Protein AF-A0A372Q3Q2-F1 (afdb_monomer)

Foldseek 3Di:
DDDDDDDDDDDDDDDDDDPDDDDDDPPPPPPPDPDDDDDDDDDDDDDDDDDDDDDDDDDDDDDDDDDDDDDDDDPPPPVVVVVVVVVVVVVVVVVVVVVVVVVVVVVVVVVVVVVVVVVVVVVVVVVVVVVVVVVVVVVVVVVVVVVVVVVVVVVVVVVVVVVVVVLVVLVVVLVVLVCVVVPDDDDPPDPPHPVVVNVVSVVVNVVVVVVVVVVCVVCVVVVVVVVVVVVVVVVVVVVVVVVVVVVVVVVVVVVVVVVVVVVVVVVVVVVD

Secondary structure (DSSP, 8-state):
-----------------------------------------------PPP------------------------TTSHHHHHHHHHHHHHHHHHHHHHHHHHHHHHHHHHHHHHHHHHHHHHHHHHHHHHHHHHHHHHHHHHHHHHHHHHHHHHHHHHHHHHHHHHHHHHHHHHHHHHHHHHHS---TT---S-HHHHHHHHHHHHHHHHHHHHHHHHHHHHHHHHHHHHHHHHHHHHHHHHHHHHHHHHHHHHHHHHHHHHHHHHHHHHT-

pLDDT: mean 73.64, std 25.92, range [29.3, 97.75]

Structure (mmCIF, N/CA/C/O backbone):
data_AF-A0A372Q3Q2-F1
#
_entry.id   AF-A0A372Q3Q2-F1
#
loop_
_atom_site.group_PDB
_atom_site.id
_atom_site.type_symbol
_atom_site.label_atom_id
_atom_site.label_alt_id
_atom_site.label_comp_id
_atom_site.label_asym_id
_atom_site.label_entity_id
_atom_site.label_seq_id
_atom_site.pdbx_PDB_ins_code
_atom_site.Cartn_x
_atom_site.Cartn_y
_atom_site.Cartn_z
_atom_site.occupancy
_atom_site.B_iso_or_equiv
_atom_site.auth_seq_id
_atom_site.auth_comp_id
_atom_site.auth_asym_id
_atom_site.auth_atom_id
_atom_site.pdbx_PDB_model_num
ATOM 1 N N . MET A 1 1 ? -50.392 -28.289 40.810 1.00 35.34 1 MET A N 1
ATOM 2 C CA . MET A 1 1 ? -50.297 -29.221 39.663 1.00 35.34 1 MET A CA 1
ATOM 3 C C . MET A 1 1 ? -50.276 -28.357 38.405 1.00 35.34 1 MET A C 1
ATOM 5 O O . MET A 1 1 ? -51.219 -27.605 38.231 1.00 35.34 1 MET A O 1
ATOM 9 N N . GLN A 1 2 ? -49.086 -28.097 37.840 1.00 35.22 2 GLN A N 1
ATOM 10 C CA . GLN A 1 2 ? -48.636 -28.573 36.507 1.00 35.22 2 GLN A CA 1
ATOM 11 C C . GLN A 1 2 ? -49.665 -28.260 35.396 1.00 35.22 2 GLN A C 1
ATOM 13 O O . GLN A 1 2 ? -50.796 -28.704 35.487 1.00 35.22 2 GLN A O 1
ATOM 18 N N . SER A 1 3 ? -49.365 -27.538 34.314 1.00 34.28 3 SER A N 1
ATOM 19 C CA . SER A 1 3 ? -48.159 -27.592 33.483 1.00 34.28 3 SER A CA 1
ATOM 20 C C . SER A 1 3 ? -48.106 -26.427 32.477 1.00 34.28 3 SER A C 1
ATOM 22 O O . SER A 1 3 ? -49.115 -25.817 32.136 1.00 34.28 3 SER A O 1
ATOM 24 N N . VAL A 1 4 ? -46.880 -26.151 32.042 1.00 39.06 4 VAL A N 1
ATOM 25 C CA . VAL A 1 4 ? -46.424 -25.209 31.012 1.00 39.06 4 VAL A CA 1
ATOM 26 C C . VAL A 1 4 ? -46.701 -25.759 29.606 1.00 39.06 4 VAL A C 1
ATOM 28 O O . VAL A 1 4 ? -46.514 -26.954 29.385 1.00 39.06 4 VAL A O 1
ATOM 31 N N . SER A 1 5 ? -47.000 -24.894 28.630 1.00 37.22 5 SER A N 1
ATOM 32 C CA . SER A 1 5 ? -46.483 -25.075 27.264 1.00 37.22 5 SER A CA 1
ATOM 33 C C . SER A 1 5 ? -46.479 -23.765 26.471 1.00 37.22 5 SER A C 1
ATOM 35 O O . SER A 1 5 ? -47.525 -23.179 26.200 1.00 37.22 5 SER A O 1
ATOM 37 N N . ASN A 1 6 ? -45.271 -23.325 26.120 1.00 34.12 6 ASN A N 1
ATOM 38 C CA . ASN A 1 6 ? -44.979 -22.310 25.113 1.00 34.12 6 ASN A CA 1
ATOM 39 C C . ASN A 1 6 ? -45.207 -22.895 23.714 1.00 34.12 6 ASN A C 1
ATOM 41 O O . ASN A 1 6 ? -44.843 -24.047 23.485 1.00 34.12 6 ASN A O 1
ATOM 45 N N . ASN A 1 7 ? -45.639 -22.079 22.747 1.00 31.45 7 ASN A N 1
ATOM 46 C CA . ASN A 1 7 ? -45.044 -22.184 21.416 1.00 31.45 7 ASN A CA 1
ATOM 47 C C . ASN A 1 7 ? -45.114 -20.876 20.619 1.00 31.45 7 ASN A C 1
ATOM 49 O O . ASN A 1 7 ? -46.176 -20.296 20.403 1.00 31.45 7 ASN A O 1
ATOM 53 N N . SER A 1 8 ? -43.930 -20.457 20.193 1.00 31.69 8 SER A N 1
ATOM 54 C CA . SER A 1 8 ? -43.598 -19.412 19.233 1.00 31.69 8 SER A CA 1
ATOM 55 C C . SER A 1 8 ? -44.051 -19.776 17.821 1.00 31.69 8 SER A C 1
ATOM 57 O O . SER A 1 8 ? -43.924 -20.934 17.431 1.00 31.69 8 SER A O 1
ATOM 59 N N . ASN A 1 9 ? -44.454 -18.788 17.017 1.00 32.25 9 ASN A N 1
ATOM 60 C CA . ASN A 1 9 ? -44.200 -18.842 15.579 1.00 32.25 9 ASN A CA 1
ATOM 61 C C . ASN A 1 9 ? -44.077 -17.444 14.960 1.00 32.25 9 ASN A C 1
ATOM 63 O O . ASN A 1 9 ? -45.035 -16.676 14.878 1.00 32.25 9 ASN A O 1
ATOM 67 N N . ASP A 1 10 ? -42.849 -17.199 14.517 1.00 30.98 10 ASP A N 1
ATOM 68 C CA . ASP A 1 10 ? -42.366 -16.201 13.574 1.00 30.98 10 ASP A CA 1
ATOM 69 C C . ASP A 1 10 ? -43.267 -16.006 12.349 1.00 30.98 10 ASP A C 1
ATOM 71 O O . ASP A 1 10 ? -43.619 -16.969 11.666 1.00 30.98 10 ASP A O 1
ATOM 75 N N . LYS A 1 11 ? -43.501 -14.739 11.985 1.00 34.19 11 LYS A N 1
ATOM 76 C CA . LYS A 1 11 ? -43.638 -14.303 10.586 1.00 34.19 11 LYS A CA 1
ATOM 77 C C . LYS A 1 11 ? -43.026 -12.914 10.420 1.00 34.19 11 LYS A C 1
ATOM 79 O O . LYS A 1 11 ? -43.691 -11.890 10.551 1.00 34.19 11 LYS A O 1
ATOM 84 N N . THR A 1 12 ? -41.741 -12.908 10.094 1.00 32.09 12 THR A N 1
ATOM 85 C CA . THR A 1 12 ? -41.002 -11.782 9.525 1.00 32.09 12 THR A CA 1
ATOM 86 C C . THR A 1 12 ? -41.530 -11.473 8.120 1.00 32.09 12 THR A C 1
ATOM 88 O O . THR A 1 12 ? -41.291 -12.201 7.159 1.00 32.09 12 THR A O 1
ATOM 91 N N . ALA A 1 13 ? -42.274 -10.374 7.992 1.00 31.70 13 ALA A N 1
ATOM 92 C CA . ALA A 1 13 ? -42.605 -9.773 6.706 1.00 31.70 13 ALA A CA 1
ATOM 93 C C . ALA A 1 13 ? -41.515 -8.753 6.337 1.00 31.70 13 ALA A C 1
ATOM 95 O O . ALA A 1 13 ? -41.430 -7.675 6.920 1.00 31.70 13 ALA A O 1
ATOM 96 N N . MET A 1 14 ? -40.673 -9.107 5.367 1.00 39.69 14 MET A N 1
ATOM 97 C CA . MET A 1 14 ? -39.769 -8.179 4.679 1.00 39.69 14 MET A CA 1
ATOM 98 C C . MET A 1 14 ? -40.568 -7.156 3.855 1.00 39.69 14 MET A C 1
ATOM 100 O O . MET A 1 14 ? -41.478 -7.562 3.127 1.00 39.69 14 MET A O 1
ATOM 104 N N . PRO A 1 15 ? -40.150 -5.878 3.801 1.00 36.16 15 PRO A N 1
ATOM 105 C CA . PRO A 1 15 ? -40.405 -5.042 2.645 1.00 36.16 15 PRO A CA 1
ATOM 106 C C . PRO A 1 15 ? -39.101 -4.715 1.908 1.00 36.16 15 PRO A C 1
ATOM 108 O O . PRO A 1 15 ? -38.253 -3.958 2.367 1.00 36.16 15 PRO A O 1
ATOM 111 N N . ASN A 1 16 ? -39.018 -5.289 0.710 1.00 32.00 16 ASN A N 1
ATOM 112 C CA . ASN A 1 16 ? -38.557 -4.680 -0.534 1.00 32.00 16 ASN A CA 1
ATOM 113 C C . ASN A 1 16 ? -37.266 -3.846 -0.542 1.00 32.00 16 ASN A C 1
ATOM 115 O O . ASN A 1 16 ? -37.220 -2.663 -0.206 1.00 32.00 16 ASN A O 1
ATOM 119 N N . GLY A 1 17 ? -36.264 -4.475 -1.161 1.00 39.69 17 GLY A N 1
ATOM 120 C CA . GLY A 1 17 ? -35.043 -3.881 -1.679 1.00 39.69 17 GLY A CA 1
ATOM 121 C C . GLY A 1 17 ? -35.253 -2.592 -2.473 1.00 39.69 17 GLY A C 1
ATOM 122 O O . GLY A 1 17 ? -35.847 -2.570 -3.552 1.00 39.69 17 GLY A O 1
ATOM 123 N N . LYS A 1 18 ? -34.615 -1.528 -1.989 1.00 35.84 18 LYS A N 1
ATOM 124 C CA . LYS A 1 18 ? -34.127 -0.448 -2.843 1.00 35.84 18 LYS A CA 1
ATOM 125 C C . LYS A 1 18 ? -32.784 -0.886 -3.418 1.00 35.84 18 LYS A C 1
ATOM 127 O O . LYS A 1 18 ? -31.772 -0.901 -2.725 1.00 35.84 18 LYS A O 1
ATOM 132 N N . ARG A 1 19 ? -32.791 -1.257 -4.701 1.00 37.62 19 ARG A N 1
ATOM 133 C CA . ARG A 1 19 ? -31.580 -1.418 -5.516 1.00 37.62 19 ARG A CA 1
ATOM 134 C C . ARG A 1 19 ? -30.826 -0.088 -5.522 1.00 37.62 19 ARG A C 1
ATOM 136 O O . ARG A 1 19 ? -31.246 0.851 -6.198 1.00 37.62 19 ARG A O 1
ATOM 143 N N . PHE A 1 20 ? -29.722 -0.006 -4.787 1.00 32.84 20 PHE A N 1
ATOM 144 C CA . PHE A 1 20 ? -28.766 1.071 -4.994 1.00 32.84 20 PHE A CA 1
ATOM 145 C C . PHE A 1 20 ? -28.060 0.832 -6.326 1.00 32.84 20 PHE A C 1
ATOM 147 O O . PHE A 1 20 ? -27.399 -0.177 -6.555 1.00 32.84 20 PHE A O 1
ATOM 154 N N . ASN A 1 21 ? -28.307 1.765 -7.234 1.00 34.78 21 ASN A N 1
ATOM 155 C CA . ASN A 1 21 ? -27.760 1.841 -8.573 1.00 34.78 21 ASN A CA 1
ATOM 156 C C . ASN A 1 21 ? -26.267 2.196 -8.460 1.00 34.78 21 ASN A C 1
ATOM 158 O O . ASN A 1 21 ? -25.910 3.370 -8.338 1.00 34.78 21 ASN A O 1
ATOM 162 N N . ILE A 1 22 ? -25.403 1.179 -8.414 1.00 38.12 22 ILE A N 1
ATOM 163 C CA . ILE A 1 22 ? -23.950 1.362 -8.388 1.00 38.12 22 ILE A CA 1
ATOM 164 C C . ILE A 1 22 ? -23.523 1.766 -9.799 1.00 38.12 22 ILE A C 1
ATOM 166 O O . ILE A 1 22 ? -23.451 0.946 -10.712 1.00 38.12 22 ILE A O 1
ATOM 170 N N . LYS A 1 23 ? -23.263 3.063 -9.986 1.00 43.00 23 LYS A N 1
ATOM 171 C CA . LYS A 1 23 ? -22.589 3.558 -11.188 1.00 43.00 23 LYS A CA 1
ATOM 172 C C . LYS A 1 23 ? -21.170 2.976 -11.218 1.00 43.00 23 LYS A C 1
ATOM 174 O O . LYS A 1 23 ? -20.477 3.076 -10.204 1.00 43.00 23 LYS A O 1
ATOM 179 N N . PRO A 1 24 ? -20.707 2.424 -12.350 1.00 35.31 24 PRO A N 1
ATOM 180 C CA . PRO A 1 24 ? -19.337 1.956 -12.464 1.00 35.31 24 PRO A CA 1
ATOM 181 C C . PRO A 1 24 ? -18.370 3.134 -12.321 1.00 35.31 24 PRO A C 1
ATOM 183 O O . PRO A 1 24 ? -18.583 4.223 -12.866 1.00 35.31 24 PRO A O 1
ATOM 186 N N . ILE A 1 25 ? -17.311 2.895 -11.553 1.00 36.22 25 ILE A N 1
ATOM 187 C CA . ILE A 1 25 ? -16.197 3.810 -11.330 1.00 36.22 25 ILE A CA 1
ATOM 188 C C . ILE A 1 25 ? -15.579 4.129 -12.696 1.00 36.22 25 ILE A C 1
ATOM 190 O O . ILE A 1 25 ? -15.023 3.259 -13.362 1.00 36.22 25 ILE A O 1
ATOM 194 N N . LYS A 1 26 ? -15.698 5.388 -13.135 1.00 36.19 26 LYS A N 1
ATOM 195 C CA . LYS A 1 26 ? -14.965 5.888 -14.301 1.00 36.19 26 LYS A CA 1
ATOM 196 C C . LYS A 1 26 ? -13.477 5.851 -13.969 1.00 36.19 26 LYS A C 1
ATOM 198 O O . LYS A 1 26 ? -12.997 6.672 -13.191 1.00 36.19 26 LYS A O 1
ATOM 203 N N . VAL A 1 27 ? -12.757 4.928 -14.598 1.00 37.97 27 VAL A N 1
ATOM 204 C CA . VAL A 1 27 ? -11.303 4.998 -14.736 1.00 37.97 27 VAL A CA 1
ATOM 205 C C . VAL A 1 27 ? -10.994 6.291 -15.488 1.00 37.97 27 VAL A C 1
ATOM 207 O O . VAL A 1 27 ? -11.230 6.408 -16.690 1.00 37.97 27 VAL A O 1
ATOM 210 N N . VAL A 1 28 ? -10.534 7.308 -14.761 1.00 33.72 28 VAL A N 1
ATOM 211 C CA . VAL A 1 28 ? -10.015 8.537 -15.359 1.00 33.72 28 VAL A CA 1
ATOM 212 C C . VAL A 1 28 ? -8.635 8.203 -15.904 1.00 33.72 28 VAL A C 1
ATOM 214 O O . VAL A 1 28 ? -7.632 8.250 -15.196 1.00 33.72 28 VAL A O 1
ATOM 217 N N . GLN A 1 29 ? -8.603 7.834 -17.181 1.00 37.34 29 GLN A N 1
ATOM 218 C CA . GLN A 1 29 ? -7.389 7.760 -17.975 1.00 37.34 29 GLN A CA 1
ATOM 219 C C . GLN A 1 29 ? -6.837 9.183 -18.098 1.00 37.34 29 GLN A C 1
ATOM 221 O O . GLN A 1 29 ? -7.297 9.993 -18.902 1.00 37.34 29 GLN A O 1
ATOM 226 N N . LYS A 1 30 ? -5.895 9.528 -17.219 1.00 35.56 30 LYS A N 1
ATOM 227 C CA . LYS A 1 30 ? -5.221 10.823 -17.237 1.00 35.56 30 LYS A CA 1
ATOM 228 C C . LYS A 1 30 ? -4.293 10.829 -18.454 1.00 35.56 30 LYS A C 1
ATOM 230 O O . LYS A 1 30 ? -3.219 10.237 -18.422 1.00 35.56 30 LYS A O 1
ATOM 235 N N . GLN A 1 31 ? -4.744 11.446 -19.547 1.00 34.53 31 GLN A N 1
ATOM 236 C CA . GLN A 1 31 ? -3.892 11.791 -20.682 1.00 34.53 31 GLN A CA 1
ATOM 237 C C . GLN A 1 31 ? -2.679 12.567 -20.159 1.00 34.53 31 GLN A C 1
ATOM 239 O O . GLN A 1 31 ? -2.820 13.650 -19.590 1.00 34.53 31 GLN A O 1
ATOM 244 N N . LEU A 1 32 ? -1.487 12.008 -20.365 1.00 33.41 32 LEU A N 1
ATOM 245 C CA . LEU A 1 32 ? -0.228 12.738 -20.305 1.00 33.41 32 LEU A CA 1
ATOM 246 C C . LEU A 1 32 ? -0.235 13.766 -21.442 1.00 33.41 32 LEU A C 1
ATOM 248 O O . LEU A 1 32 ? 0.147 13.486 -22.575 1.00 33.41 32 LEU A O 1
ATOM 252 N N . SER A 1 33 ? -0.729 14.966 -21.146 1.00 30.66 33 SER A N 1
ATOM 253 C CA . SER A 1 33 ? -0.522 16.137 -21.985 1.00 30.66 33 SER A CA 1
ATOM 254 C C . SER A 1 33 ? 0.957 16.515 -21.916 1.00 30.66 33 SER A C 1
ATOM 256 O O . SER A 1 33 ? 1.427 17.027 -20.899 1.00 30.66 33 SER A O 1
ATOM 258 N N . MET A 1 34 ? 1.685 16.257 -23.000 1.00 32.25 34 MET A N 1
ATOM 259 C CA . MET A 1 34 ? 3.010 16.821 -23.254 1.00 32.25 34 MET A CA 1
ATOM 260 C C . MET A 1 34 ? 2.882 18.343 -23.389 1.00 32.25 34 MET A C 1
ATOM 262 O O . MET A 1 34 ? 2.643 18.874 -24.475 1.00 32.25 34 MET A O 1
ATOM 266 N N . SER A 1 35 ? 3.008 19.057 -22.274 1.00 34.09 35 SER A N 1
ATOM 267 C CA . SER A 1 35 ? 3.137 20.510 -22.280 1.00 34.09 35 SER A CA 1
ATOM 268 C C . SER A 1 35 ? 4.495 20.881 -22.871 1.00 34.09 35 SER A C 1
ATOM 270 O O . SER A 1 35 ? 5.542 20.553 -22.317 1.00 34.09 35 SER A O 1
ATOM 272 N N . ARG A 1 36 ? 4.467 21.567 -24.020 1.00 35.03 36 ARG A N 1
ATOM 273 C CA . ARG A 1 36 ? 5.635 22.201 -24.641 1.00 35.03 36 ARG A CA 1
ATOM 274 C C . ARG A 1 36 ? 6.303 23.140 -23.636 1.00 35.03 36 ARG A C 1
ATOM 276 O O . ARG A 1 36 ? 5.720 24.154 -23.260 1.00 35.03 36 ARG A O 1
ATOM 283 N N . LEU A 1 37 ? 7.543 22.837 -23.264 1.00 29.91 37 LEU A N 1
ATOM 284 C CA . LEU A 1 37 ? 8.436 23.798 -22.628 1.00 29.91 37 LEU A CA 1
ATOM 285 C C . LEU A 1 37 ? 8.876 24.821 -23.679 1.00 29.91 37 LEU A C 1
ATOM 287 O O . LEU A 1 37 ? 9.684 24.545 -24.564 1.00 29.91 37 LEU A O 1
ATOM 291 N N . THR A 1 38 ? 8.303 26.016 -23.587 1.00 33.84 38 THR A N 1
ATOM 292 C CA . THR A 1 38 ? 8.835 27.231 -24.199 1.00 33.84 38 THR A CA 1
ATOM 293 C C . THR A 1 38 ? 10.183 27.551 -23.563 1.00 33.84 38 THR A C 1
ATOM 295 O O . THR A 1 38 ? 10.246 27.895 -22.383 1.00 33.84 38 THR A O 1
ATOM 298 N N . VAL A 1 39 ? 11.261 27.459 -24.342 1.00 30.73 39 VAL A N 1
ATOM 299 C CA . VAL A 1 39 ? 12.586 27.932 -23.931 1.00 30.73 39 VAL A CA 1
ATOM 300 C C . VAL A 1 39 ? 12.570 29.461 -23.940 1.00 30.73 39 VAL A C 1
ATOM 302 O O . VAL A 1 39 ? 12.603 30.096 -24.995 1.00 30.73 39 VAL A O 1
ATOM 305 N N . GLN A 1 40 ? 12.489 30.052 -22.747 1.00 32.56 40 GLN A N 1
ATOM 306 C CA . GLN A 1 40 ? 12.814 31.455 -22.526 1.00 32.56 40 GLN A CA 1
ATOM 307 C C . GLN A 1 40 ? 14.321 31.660 -22.690 1.00 32.56 40 GLN A C 1
ATOM 309 O O . GLN A 1 40 ? 15.155 30.963 -22.118 1.00 32.56 40 GLN A O 1
ATOM 314 N N . LYS A 1 41 ? 14.643 32.655 -23.509 1.00 42.44 41 LYS A N 1
ATOM 315 C CA . LYS A 1 41 ? 15.978 33.122 -23.849 1.00 42.44 41 LYS A CA 1
ATOM 316 C C . LYS A 1 41 ? 16.554 33.879 -22.648 1.00 42.44 41 LYS A C 1
ATOM 318 O O . LYS A 1 41 ? 16.192 35.032 -22.438 1.00 42.44 41 LYS A O 1
ATOM 323 N N . HIS A 1 42 ? 17.466 33.263 -21.900 1.00 29.86 42 HIS A N 1
ATOM 324 C CA . HIS A 1 42 ? 18.344 33.984 -20.980 1.00 29.86 42 HIS A CA 1
ATOM 325 C C . HIS A 1 42 ? 19.814 33.790 -21.354 1.00 29.86 42 HIS A C 1
ATOM 327 O O . HIS A 1 42 ? 20.277 32.716 -21.722 1.00 29.86 42 HIS A O 1
ATOM 333 N N . LYS A 1 43 ? 20.483 34.938 -21.349 1.00 36.94 43 LYS A N 1
ATOM 334 C CA . LYS A 1 43 ? 21.839 35.270 -21.768 1.00 36.94 43 LYS A CA 1
ATOM 335 C C . LYS A 1 43 ? 22.766 35.165 -20.554 1.00 36.94 43 LYS A C 1
ATOM 337 O O . LYS A 1 43 ? 22.388 35.703 -19.520 1.00 36.94 43 LYS A O 1
ATOM 342 N N . ALA A 1 44 ? 23.943 34.564 -20.762 1.00 30.39 44 ALA A N 1
ATOM 343 C CA . ALA A 1 44 ? 25.150 34.446 -19.913 1.00 30.39 44 ALA A CA 1
ATOM 344 C C . ALA A 1 44 ? 25.5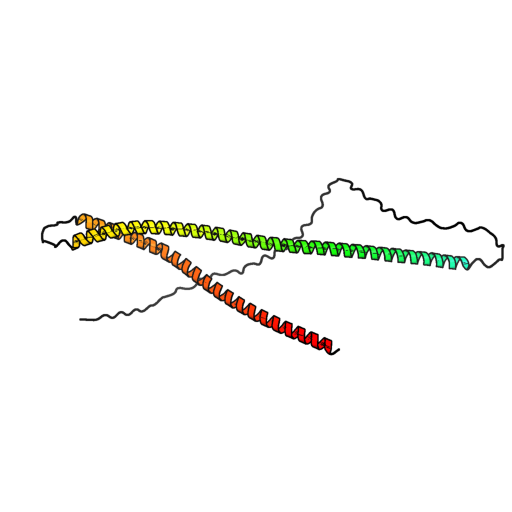37 32.956 -19.839 1.00 30.39 44 ALA A C 1
ATOM 346 O O . ALA A 1 44 ? 24.659 32.113 -19.756 1.00 30.39 44 ALA A O 1
ATOM 347 N N . GLU A 1 45 ? 26.781 32.503 -19.904 1.00 29.30 45 GLU A N 1
ATOM 348 C CA . GLU A 1 45 ? 28.100 33.128 -19.918 1.00 29.30 45 GLU A CA 1
ATOM 349 C C . GLU A 1 45 ? 29.084 32.059 -20.432 1.00 29.30 45 GLU A C 1
ATOM 351 O O . GLU A 1 45 ? 28.795 30.863 -20.421 1.00 29.30 45 GLU A O 1
ATOM 356 N N . SER A 1 46 ? 30.231 32.496 -20.947 1.00 42.00 46 SER A N 1
ATOM 357 C CA . SER A 1 46 ? 31.222 31.648 -21.606 1.00 42.00 46 SER A CA 1
ATOM 358 C C . SER A 1 46 ? 31.786 30.563 -20.689 1.00 42.00 46 SER A C 1
ATOM 360 O O . SER A 1 46 ? 32.341 30.875 -19.636 1.00 42.00 46 SER A O 1
ATOM 362 N N . LEU A 1 47 ? 31.796 29.318 -21.162 1.00 30.88 47 LEU A N 1
ATOM 363 C CA . LEU A 1 47 ? 32.647 28.264 -20.623 1.00 30.88 47 LEU A CA 1
ATOM 364 C C . LEU A 1 47 ? 33.532 27.713 -21.742 1.00 30.88 47 LEU A C 1
ATOM 366 O O . LEU A 1 47 ? 33.079 27.307 -22.810 1.00 30.88 47 LEU A O 1
ATOM 370 N N . LYS A 1 48 ? 34.831 27.859 -21.490 1.00 33.12 48 LYS A N 1
ATOM 371 C CA . LYS A 1 48 ? 35.959 27.694 -22.399 1.00 33.12 48 LYS A CA 1
ATOM 372 C C . LYS A 1 48 ? 36.063 26.245 -22.877 1.00 33.12 48 LYS A C 1
ATOM 374 O O . LYS A 1 48 ? 36.237 25.344 -22.063 1.00 33.12 48 LYS A O 1
ATOM 379 N N . PHE A 1 49 ? 36.049 26.041 -24.192 1.00 32.09 49 PHE A N 1
ATOM 380 C CA . PHE A 1 49 ? 36.542 24.807 -24.799 1.00 32.09 49 PHE A CA 1
ATOM 381 C C . PHE A 1 49 ? 38.075 24.831 -24.842 1.00 32.09 49 PHE A C 1
ATOM 383 O O . PHE A 1 49 ? 38.681 25.785 -25.332 1.00 32.09 49 PHE A O 1
ATOM 390 N N . ALA A 1 50 ? 38.690 23.772 -24.320 1.00 31.67 50 ALA A N 1
ATOM 391 C CA . ALA A 1 50 ? 40.104 23.469 -24.497 1.00 31.67 50 ALA A CA 1
ATOM 392 C C . ALA A 1 50 ? 40.358 22.949 -25.930 1.00 31.67 50 ALA A C 1
ATOM 394 O O . ALA A 1 50 ? 39.548 22.166 -26.432 1.00 31.67 50 ALA A O 1
ATOM 395 N N . PRO A 1 51 ? 41.461 23.331 -26.601 1.00 35.69 51 PRO A N 1
ATOM 396 C CA . PRO A 1 51 ? 41.797 22.798 -27.913 1.00 35.69 51 PRO A CA 1
ATOM 397 C C . PRO A 1 51 ? 42.638 21.525 -27.765 1.00 35.69 51 PRO A C 1
ATOM 399 O O . PRO A 1 51 ? 43.776 21.569 -27.297 1.00 35.69 51 PRO A O 1
ATOM 402 N N . THR A 1 52 ? 42.113 20.381 -28.203 1.00 31.52 52 THR A N 1
ATOM 403 C CA . THR A 1 52 ? 42.931 19.178 -28.400 1.00 31.52 52 THR A CA 1
ATOM 404 C C . THR A 1 52 ? 43.677 19.314 -29.725 1.00 31.52 52 THR A C 1
ATOM 406 O O . THR A 1 52 ? 43.120 19.116 -30.803 1.00 31.52 52 THR A O 1
ATOM 409 N N . GLN A 1 53 ? 44.951 19.692 -29.637 1.00 34.59 53 GLN A N 1
ATOM 410 C CA . GLN A 1 53 ? 45.893 19.650 -30.748 1.00 34.59 53 GLN A CA 1
ATOM 411 C C . GLN A 1 53 ? 46.059 18.199 -31.215 1.00 34.59 53 GLN A C 1
ATOM 413 O O . GLN A 1 53 ? 46.491 17.340 -30.450 1.00 34.59 53 GLN A O 1
ATOM 418 N N . THR A 1 54 ? 45.739 17.920 -32.476 1.00 30.80 54 THR A N 1
ATOM 419 C CA . THR A 1 54 ? 46.214 16.719 -33.171 1.00 30.80 54 THR A CA 1
ATOM 420 C C . THR A 1 54 ? 47.242 17.163 -34.200 1.00 30.80 54 THR A C 1
ATOM 422 O O . THR A 1 54 ? 46.919 17.775 -35.215 1.00 30.80 54 THR A O 1
ATOM 425 N N . ASN A 1 55 ? 48.504 16.898 -33.872 1.00 36.25 55 ASN A N 1
ATOM 426 C CA . ASN A 1 55 ? 49.657 17.091 -34.737 1.00 36.25 55 ASN A CA 1
ATOM 427 C C . ASN A 1 55 ? 49.508 16.234 -36.001 1.00 36.25 55 ASN A C 1
ATOM 429 O O . ASN A 1 55 ? 49.542 15.007 -35.925 1.00 36.25 55 ASN A O 1
ATOM 433 N N . LEU A 1 56 ? 49.385 16.878 -37.161 1.00 32.59 56 LEU A N 1
ATOM 434 C CA . LEU A 1 56 ? 49.637 16.259 -38.460 1.00 32.59 56 LEU A CA 1
ATOM 435 C C . LEU A 1 56 ? 51.020 16.712 -38.927 1.00 32.59 56 LEU A C 1
ATOM 437 O O . LEU A 1 56 ? 51.221 17.838 -39.379 1.00 32.59 56 LEU A O 1
ATOM 441 N N . SER A 1 57 ? 51.970 15.799 -38.730 1.00 30.33 57 SER A N 1
ATOM 442 C CA . SER A 1 57 ? 53.333 15.818 -39.250 1.00 30.33 57 SER A CA 1
ATOM 443 C C . SER A 1 57 ? 53.335 16.122 -40.751 1.00 30.33 57 SER A C 1
ATOM 445 O O . SER A 1 57 ? 52.804 15.350 -41.549 1.00 30.33 57 SER A O 1
ATOM 447 N N . LYS A 1 58 ? 53.937 17.252 -41.134 1.00 36.00 58 LYS A N 1
ATOM 448 C CA . LYS A 1 58 ? 54.349 17.533 -42.511 1.00 36.00 58 LYS A CA 1
ATOM 449 C C . LYS A 1 58 ? 55.720 16.903 -42.727 1.00 36.00 58 LYS A C 1
ATOM 451 O O . LYS A 1 58 ? 56.735 17.493 -42.373 1.00 36.00 58 LYS A O 1
ATOM 456 N N . SER A 1 59 ? 55.737 15.735 -43.348 1.00 35.97 59 SER A N 1
ATOM 457 C CA . SER A 1 59 ? 56.916 15.196 -44.016 1.00 35.97 59 SER A CA 1
ATOM 458 C C . SER A 1 59 ? 56.537 14.922 -45.464 1.00 35.97 59 SER A C 1
ATOM 460 O O . SER A 1 59 ? 55.837 13.954 -45.739 1.00 35.97 59 SER A O 1
ATOM 462 N N . HIS A 1 60 ? 56.977 15.777 -46.381 1.00 33.84 60 HIS A N 1
ATOM 463 C CA . HIS A 1 60 ? 57.325 15.308 -47.713 1.00 33.84 60 HIS A CA 1
ATOM 464 C C . HIS A 1 60 ? 58.548 16.068 -48.201 1.00 33.84 60 HIS A C 1
ATOM 466 O O . HIS A 1 60 ? 58.600 17.298 -48.215 1.00 33.84 60 HIS A O 1
ATOM 472 N N . GLU A 1 61 ? 59.549 15.251 -48.482 1.00 31.97 61 GLU A N 1
ATOM 473 C CA . GLU A 1 61 ? 60.906 15.569 -48.858 1.00 31.97 61 GLU A CA 1
ATOM 474 C C . GLU A 1 61 ? 60.974 16.284 -50.203 1.00 31.97 61 GLU A C 1
ATOM 476 O O . GLU A 1 61 ? 60.219 16.015 -51.138 1.00 31.97 61 GLU A O 1
ATOM 481 N N . ALA A 1 62 ? 61.956 17.175 -50.289 1.00 39.28 62 ALA A N 1
ATOM 482 C CA . ALA A 1 62 ? 62.488 17.675 -51.536 1.00 39.28 62 ALA A CA 1
ATOM 483 C C . ALA A 1 62 ? 63.102 16.512 -52.328 1.00 39.28 62 ALA A C 1
ATOM 485 O O . ALA A 1 62 ? 64.108 15.941 -51.910 1.00 39.28 62 ALA A O 1
ATOM 486 N N . VAL A 1 63 ? 62.537 16.195 -53.494 1.00 35.19 63 VAL A N 1
ATOM 487 C CA . VAL A 1 63 ? 63.174 15.308 -54.472 1.00 35.19 63 VAL A CA 1
ATOM 488 C C . VAL A 1 63 ? 63.379 16.061 -55.783 1.00 35.19 63 VAL A C 1
ATOM 490 O O . VAL A 1 63 ? 62.472 16.260 -56.580 1.00 35.19 63 VAL A O 1
ATOM 493 N N . SER A 1 64 ? 64.626 16.512 -55.920 1.00 33.25 64 SER A N 1
ATOM 494 C CA . SER A 1 64 ? 65.491 16.448 -57.100 1.00 33.25 64 SER A CA 1
ATOM 495 C C . SER A 1 64 ? 64.897 16.776 -58.477 1.00 33.25 64 SER A C 1
ATOM 497 O O . SER A 1 64 ? 64.343 15.932 -59.177 1.00 33.25 64 SER A O 1
ATOM 499 N N . GLN A 1 65 ? 65.184 17.998 -58.929 1.00 42.28 65 GLN A N 1
ATOM 500 C CA . GLN A 1 65 ? 65.290 18.335 -60.346 1.00 42.28 65 GLN A CA 1
ATOM 501 C C . GLN A 1 65 ? 66.507 17.623 -60.956 1.00 42.28 65 GLN A C 1
ATOM 503 O O . GLN A 1 65 ? 67.638 17.943 -60.586 1.00 42.28 65 GLN A O 1
ATOM 508 N N . LYS A 1 66 ? 66.300 16.731 -61.936 1.00 38.50 66 LYS A N 1
ATOM 509 C CA . LYS A 1 66 ? 67.221 16.565 -63.076 1.00 38.50 66 LYS A CA 1
ATOM 510 C C . LYS A 1 66 ? 66.640 15.699 -64.203 1.00 38.50 66 LYS A C 1
ATOM 512 O O . LYS A 1 66 ? 66.391 14.522 -64.006 1.00 38.50 66 LYS A O 1
ATOM 517 N N . ALA A 1 67 ? 66.558 16.350 -65.368 1.00 37.78 67 ALA A N 1
ATOM 518 C CA . ALA A 1 67 ? 66.807 15.879 -66.734 1.00 37.78 67 ALA A CA 1
ATOM 519 C C . ALA A 1 67 ? 66.054 14.653 -67.283 1.00 37.78 67 ALA A C 1
ATOM 521 O O . ALA A 1 67 ? 66.219 13.554 -66.779 1.00 37.78 67 ALA A O 1
ATOM 522 N N . LEU A 1 68 ? 65.357 14.874 -68.406 1.00 37.69 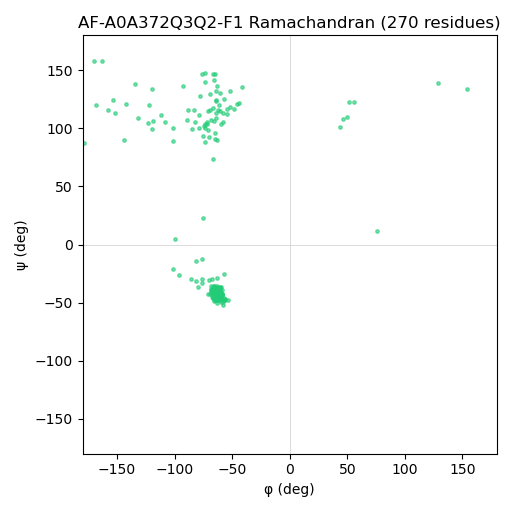68 LEU A N 1
ATOM 523 C CA . LEU A 1 68 ? 65.305 14.072 -69.647 1.00 37.69 68 LEU A CA 1
ATOM 524 C C . LEU A 1 68 ? 64.361 14.847 -70.592 1.00 37.69 68 LEU A C 1
ATOM 526 O O . LEU A 1 68 ? 63.160 14.889 -70.371 1.00 37.69 68 LEU A O 1
ATOM 530 N N . GLN A 1 69 ? 64.869 15.805 -71.368 1.00 37.59 69 GLN A N 1
ATOM 531 C CA . GLN A 1 69 ? 65.315 15.641 -72.757 1.00 37.59 69 GLN A CA 1
ATOM 532 C C . GLN A 1 69 ? 64.273 14.942 -73.641 1.00 37.59 69 GLN A C 1
ATOM 534 O O . GLN A 1 69 ? 63.996 13.755 -73.500 1.00 37.59 69 GLN A O 1
ATOM 539 N N . ASP A 1 70 ? 63.716 15.759 -74.532 1.00 40.12 70 ASP A N 1
ATOM 540 C CA . ASP A 1 70 ? 62.649 15.485 -75.479 1.00 40.12 70 ASP A CA 1
ATOM 541 C C . ASP A 1 70 ? 62.802 14.150 -76.212 1.00 40.12 70 ASP A C 1
ATOM 543 O O . ASP A 1 70 ? 63.747 13.915 -76.964 1.00 40.12 70 ASP A O 1
ATOM 547 N N . THR A 1 71 ? 61.796 13.296 -76.065 1.00 37.66 71 THR A N 1
ATOM 548 C CA . THR A 1 71 ? 61.390 12.369 -77.119 1.00 37.66 71 THR A CA 1
ATOM 549 C C . THR A 1 71 ? 59.881 12.495 -77.255 1.00 37.66 71 THR A C 1
ATOM 551 O O . THR A 1 71 ? 59.116 12.148 -76.362 1.00 37.66 71 THR A O 1
ATOM 554 N N . TYR A 1 72 ? 59.490 13.094 -78.372 1.00 50.53 72 TYR A N 1
ATOM 555 C CA . TYR A 1 72 ? 58.129 13.377 -78.800 1.00 50.53 72 TYR A CA 1
ATOM 556 C C . TYR A 1 72 ? 57.278 12.094 -78.814 1.00 50.53 72 TYR A C 1
ATOM 558 O O . TYR A 1 72 ? 57.513 11.204 -79.632 1.00 50.53 72 TYR A O 1
ATOM 566 N N . ILE A 1 73 ? 56.293 12.005 -77.914 1.00 52.72 73 ILE A N 1
ATOM 567 C CA . ILE A 1 73 ? 55.221 10.995 -77.907 1.00 52.72 73 ILE A CA 1
ATOM 568 C C . ILE A 1 73 ? 53.895 11.749 -77.653 1.00 52.72 73 ILE A C 1
ATOM 570 O O . ILE A 1 73 ? 53.898 12.694 -76.863 1.00 52.72 73 ILE A O 1
ATOM 574 N N . PRO A 1 74 ? 52.780 11.425 -78.342 1.00 44.91 74 PRO A N 1
ATOM 575 C CA . PRO A 1 74 ? 51.631 12.326 -78.478 1.00 44.91 74 PRO A CA 1
ATOM 576 C C . PRO A 1 74 ? 50.942 12.625 -77.139 1.00 44.91 74 PRO A C 1
ATOM 578 O O . PRO A 1 74 ? 50.494 11.721 -76.436 1.00 44.91 74 PRO A O 1
ATOM 581 N N . ALA A 1 75 ? 50.824 13.913 -76.819 1.00 51.91 75 ALA A N 1
ATOM 582 C CA . ALA A 1 75 ? 50.368 14.466 -75.542 1.00 51.91 75 ALA A CA 1
ATOM 583 C C . ALA A 1 75 ? 48.845 14.379 -75.283 1.00 51.91 75 ALA A C 1
ATOM 585 O O . ALA A 1 75 ? 48.313 15.152 -74.491 1.00 51.91 75 ALA A O 1
ATOM 586 N N . GLU A 1 76 ? 48.126 13.459 -75.929 1.00 56.19 76 GLU A N 1
ATOM 587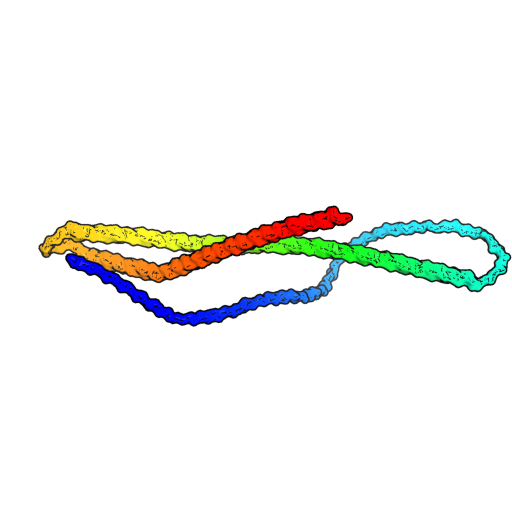 C CA . GLU A 1 76 ? 46.656 13.428 -75.865 1.00 56.19 76 GLU A CA 1
ATOM 588 C C . GLU A 1 76 ? 46.095 12.368 -74.898 1.00 56.19 76 GLU A C 1
ATOM 590 O O . GLU A 1 76 ? 44.992 12.549 -74.394 1.00 56.19 76 GLU A O 1
ATOM 595 N N . ASN A 1 77 ? 46.858 11.321 -74.544 1.00 55.66 77 ASN A N 1
ATOM 596 C CA . ASN A 1 77 ? 46.374 10.244 -73.656 1.00 55.66 77 ASN A CA 1
ATOM 597 C C . ASN A 1 77 ? 46.757 10.403 -72.168 1.00 55.66 77 ASN A C 1
ATOM 599 O O . ASN A 1 77 ? 46.028 9.929 -71.305 1.00 55.66 77 ASN A O 1
ATOM 603 N N . HIS A 1 78 ? 47.849 11.105 -71.838 1.00 59.41 78 HIS A N 1
ATOM 604 C CA . HIS A 1 78 ? 48.299 11.260 -70.440 1.00 59.41 78 HIS A CA 1
ATOM 605 C C . HIS A 1 78 ? 47.382 12.150 -69.586 1.00 59.41 78 HIS A C 1
ATOM 607 O O . HIS A 1 78 ? 47.228 11.915 -68.394 1.00 59.41 78 HIS A O 1
ATOM 613 N N . ASN A 1 79 ? 46.726 13.137 -70.200 1.00 72.88 79 ASN A N 1
ATOM 614 C CA . ASN A 1 79 ? 45.821 14.052 -69.499 1.00 72.88 79 ASN A CA 1
ATOM 615 C C . ASN A 1 79 ? 44.543 13.341 -69.008 1.00 72.88 79 ASN A C 1
ATOM 617 O O . ASN A 1 79 ? 44.043 13.627 -67.924 1.00 72.88 79 ASN A O 1
ATOM 621 N N . LEU A 1 80 ? 44.044 12.372 -69.785 1.00 79.62 80 LEU A N 1
ATOM 622 C CA . LEU A 1 80 ? 42.840 11.616 -69.441 1.00 79.62 80 LEU A CA 1
ATOM 623 C C . LEU A 1 80 ? 43.093 10.654 -68.269 1.00 79.62 80 LEU A C 1
ATOM 625 O O . LEU A 1 80 ? 42.277 10.569 -67.354 1.00 79.62 80 LEU A O 1
ATOM 629 N N . ASP A 1 81 ? 44.234 9.961 -68.273 1.00 85.56 81 ASP A N 1
ATOM 630 C CA . ASP A 1 81 ? 44.615 9.057 -67.182 1.00 85.56 81 ASP A CA 1
ATOM 631 C C . ASP A 1 81 ? 44.867 9.822 -65.872 1.00 85.56 81 ASP A C 1
ATOM 633 O O . ASP A 1 81 ? 44.401 9.397 -64.811 1.00 85.56 81 ASP A O 1
ATOM 637 N N . ASP A 1 82 ? 45.515 10.990 -65.933 1.00 85.44 82 ASP A N 1
ATOM 638 C CA . ASP A 1 82 ? 45.721 11.854 -64.763 1.00 85.44 82 ASP A CA 1
ATOM 639 C C . ASP A 1 82 ? 44.391 12.398 -64.204 1.00 85.44 82 ASP A C 1
ATOM 641 O O . ASP A 1 82 ? 44.191 12.442 -62.984 1.00 85.44 82 ASP A O 1
ATOM 645 N N . GLU A 1 83 ? 43.441 12.762 -65.074 1.00 89.56 83 GLU A N 1
ATOM 646 C CA . GLU A 1 83 ? 42.090 13.174 -64.675 1.00 89.56 83 GLU A CA 1
ATOM 647 C C . GLU A 1 83 ? 41.319 12.025 -64.004 1.00 89.56 83 GLU A C 1
ATOM 649 O O . GLU A 1 83 ? 40.705 12.222 -62.950 1.00 89.56 83 GLU A O 1
ATOM 654 N N . ILE A 1 84 ? 41.398 10.806 -64.547 1.00 89.50 84 ILE A N 1
ATOM 655 C CA . ILE A 1 84 ? 40.782 9.608 -63.958 1.00 89.50 84 ILE A CA 1
ATOM 656 C C . ILE A 1 84 ? 41.373 9.320 -62.574 1.00 89.50 84 ILE A C 1
ATOM 658 O O . ILE A 1 84 ? 40.626 9.056 -61.626 1.00 89.50 84 ILE A O 1
ATOM 662 N N . VAL A 1 85 ? 42.697 9.409 -62.418 1.00 92.44 85 VAL A N 1
ATOM 663 C CA . VAL A 1 85 ? 43.371 9.221 -61.123 1.00 92.44 85 VAL A CA 1
ATOM 664 C C . VAL A 1 85 ? 42.931 10.290 -60.121 1.00 92.44 85 VAL A C 1
ATOM 666 O O . VAL A 1 85 ? 42.624 9.961 -58.971 1.00 92.44 85 VAL A O 1
ATOM 669 N N . MET A 1 86 ? 42.827 11.552 -60.541 1.00 93.62 86 MET A N 1
ATOM 670 C CA . MET A 1 86 ? 42.355 12.647 -59.690 1.00 93.62 86 MET A CA 1
ATOM 671 C C . MET A 1 86 ? 40.899 12.444 -59.244 1.00 93.62 86 MET A C 1
ATOM 673 O O . MET A 1 86 ? 40.582 12.590 -58.058 1.00 93.62 86 MET A O 1
ATOM 677 N N . LEU A 1 87 ? 40.007 12.079 -60.169 1.00 93.81 87 LEU A N 1
ATOM 678 C CA . LEU A 1 87 ? 38.601 11.801 -59.873 1.00 93.81 87 LEU A CA 1
ATOM 679 C C . LEU A 1 87 ? 38.456 10.604 -58.932 1.00 93.81 87 LEU A C 1
ATOM 681 O O . LEU A 1 87 ? 37.689 10.670 -57.970 1.00 93.81 87 LEU A O 1
ATOM 685 N N . ASN A 1 88 ? 39.235 9.544 -59.146 1.00 93.88 88 ASN A N 1
ATOM 686 C CA . ASN A 1 88 ? 39.239 8.369 -58.281 1.00 93.88 88 ASN A CA 1
ATOM 687 C C . ASN A 1 88 ? 39.782 8.690 -56.875 1.00 93.88 88 ASN A C 1
ATOM 689 O O . ASN A 1 88 ? 39.216 8.265 -55.862 1.00 93.88 88 ASN A O 1
ATOM 693 N N . ALA A 1 89 ? 40.827 9.517 -56.780 1.00 93.94 89 ALA A N 1
ATOM 694 C CA . ALA A 1 89 ? 41.334 10.011 -55.503 1.00 93.94 89 ALA A CA 1
ATOM 695 C C . ALA A 1 89 ? 40.271 10.837 -54.760 1.00 93.94 89 ALA A C 1
ATOM 697 O O . ALA A 1 89 ? 40.066 10.646 -53.559 1.00 93.94 89 ALA A O 1
ATOM 698 N N . ARG A 1 90 ? 39.534 11.703 -55.466 1.00 95.44 90 ARG A N 1
ATOM 699 C CA . ARG A 1 90 ? 38.439 12.496 -54.887 1.00 95.44 90 ARG A CA 1
ATOM 700 C C . ARG A 1 90 ? 37.265 11.626 -54.437 1.00 95.44 90 ARG A C 1
ATOM 702 O O . ARG A 1 90 ? 36.724 11.862 -53.357 1.00 95.44 90 ARG A O 1
ATOM 709 N N . LEU A 1 91 ? 36.893 10.614 -55.219 1.00 96.25 91 LEU A N 1
ATOM 710 C CA . LEU A 1 91 ? 35.871 9.640 -54.835 1.00 96.25 91 LEU A CA 1
ATOM 711 C C . LEU A 1 91 ? 36.283 8.905 -53.556 1.00 96.25 91 LEU A C 1
ATOM 713 O O . LEU A 1 91 ? 35.509 8.844 -52.605 1.00 96.25 91 LEU A O 1
ATOM 717 N N . THR A 1 92 ? 37.529 8.434 -53.491 1.00 95.81 92 THR A N 1
ATOM 718 C CA . THR A 1 92 ? 38.072 7.744 -52.313 1.00 95.81 92 THR A CA 1
ATOM 719 C C . THR A 1 92 ? 38.074 8.649 -51.077 1.00 95.81 92 THR A C 1
ATOM 721 O O . THR A 1 92 ? 37.679 8.217 -49.993 1.00 95.81 92 THR A O 1
ATOM 724 N N . GLN A 1 93 ? 38.442 9.926 -51.228 1.00 96.50 93 GLN A N 1
ATOM 725 C CA . GLN A 1 93 ? 38.353 10.920 -50.152 1.00 96.50 93 GLN A CA 1
ATOM 726 C C . GLN A 1 93 ? 36.911 11.115 -49.675 1.00 96.50 93 GLN A C 1
ATOM 728 O O . GLN A 1 93 ? 36.664 11.167 -48.470 1.00 96.50 93 GLN A O 1
ATOM 733 N N . TRP A 1 94 ? 35.952 11.191 -50.600 1.00 96.88 94 TRP A N 1
ATOM 734 C CA . TRP A 1 94 ? 34.540 11.340 -50.259 1.00 96.88 94 TRP A CA 1
ATOM 735 C C . TRP A 1 94 ? 33.996 10.106 -49.530 1.00 96.88 94 TRP A C 1
ATOM 737 O O . TRP A 1 94 ? 33.367 10.240 -48.481 1.00 96.88 94 TRP A O 1
ATOM 747 N N . CYS A 1 95 ? 34.323 8.901 -50.005 1.00 96.81 95 CYS A N 1
ATOM 748 C CA . CYS A 1 95 ? 33.993 7.648 -49.327 1.00 96.81 95 CYS A CA 1
ATOM 749 C C . CYS A 1 95 ? 34.590 7.588 -47.914 1.00 96.81 95 CYS A C 1
ATOM 751 O O . CYS A 1 95 ? 33.898 7.204 -46.972 1.00 96.81 95 CYS A O 1
ATOM 753 N N . PHE A 1 96 ? 35.844 8.012 -47.741 1.00 97.25 96 PHE A N 1
ATOM 754 C CA . PHE A 1 96 ? 36.491 8.053 -46.431 1.00 97.25 96 PHE A CA 1
ATOM 755 C C . PHE A 1 96 ? 35.805 9.035 -45.472 1.00 97.25 96 PHE A C 1
ATOM 757 O O . PHE A 1 96 ? 35.552 8.696 -44.314 1.00 97.25 96 PHE A O 1
ATOM 764 N N . ILE A 1 97 ? 35.472 10.240 -45.945 1.00 96.81 97 ILE A N 1
ATOM 765 C CA . ILE A 1 97 ? 34.762 11.244 -45.141 1.00 96.81 97 ILE A CA 1
ATOM 766 C C . ILE A 1 97 ? 33.379 10.726 -44.741 1.00 96.81 97 ILE A C 1
ATOM 768 O O . ILE A 1 97 ? 33.023 10.830 -43.568 1.00 96.81 97 ILE A O 1
ATOM 772 N N . ASN A 1 98 ? 32.639 10.110 -45.666 1.00 96.94 98 ASN A N 1
ATOM 773 C CA . ASN A 1 98 ? 31.333 9.523 -45.372 1.00 96.94 98 ASN A CA 1
ATOM 774 C C . ASN A 1 98 ? 31.435 8.385 -44.352 1.00 96.94 98 ASN A C 1
ATOM 776 O O . ASN A 1 98 ? 30.692 8.382 -43.377 1.00 96.94 98 ASN A O 1
ATOM 780 N N . ALA A 1 99 ? 32.394 7.469 -44.505 1.00 96.69 99 ALA A N 1
ATOM 781 C CA . ALA A 1 99 ? 32.609 6.394 -43.536 1.00 96.69 99 ALA A CA 1
ATOM 782 C C . ALA A 1 99 ? 32.985 6.934 -42.143 1.00 96.69 99 ALA A C 1
ATOM 784 O O . ALA A 1 99 ? 32.547 6.408 -41.118 1.00 96.69 99 ALA A O 1
ATOM 785 N N . LYS A 1 100 ? 33.777 8.013 -42.083 1.00 96.94 100 LYS A N 1
ATOM 786 C CA . LYS A 1 100 ? 34.125 8.683 -40.824 1.00 96.94 100 LYS A CA 1
ATOM 787 C C . LYS A 1 100 ? 32.917 9.383 -40.196 1.00 96.94 100 LYS A C 1
ATOM 789 O O . LYS A 1 100 ? 32.763 9.313 -38.978 1.00 96.94 100 LYS A O 1
ATOM 794 N N . ALA A 1 101 ? 32.083 10.040 -41.001 1.00 96.81 101 ALA A N 1
ATOM 795 C CA . ALA A 1 101 ? 30.854 10.679 -40.545 1.00 96.81 101 ALA A CA 1
ATOM 796 C C . ALA A 1 101 ? 29.871 9.640 -39.992 1.00 96.81 101 ALA A C 1
ATOM 798 O O . ALA A 1 101 ? 29.414 9.790 -38.864 1.00 96.81 101 ALA A O 1
ATOM 799 N N . GLU A 1 102 ? 29.646 8.546 -40.722 1.00 97.06 102 GLU A N 1
ATOM 800 C CA . GLU A 1 102 ? 28.793 7.433 -40.294 1.00 97.06 102 GLU A CA 1
ATOM 801 C C . GLU A 1 102 ? 29.255 6.867 -38.947 1.00 97.06 102 GLU A C 1
ATOM 803 O O . GLU A 1 102 ? 28.486 6.754 -37.996 1.00 97.06 102 GLU A O 1
ATOM 808 N N . ARG A 1 103 ? 30.562 6.614 -38.808 1.00 96.81 103 ARG A N 1
ATOM 809 C CA . ARG A 1 103 ? 31.138 6.136 -37.547 1.00 96.81 103 ARG A CA 1
ATOM 810 C C . ARG A 1 103 ? 30.950 7.128 -36.399 1.00 96.81 103 ARG A C 1
ATOM 812 O O . ARG A 1 103 ? 30.743 6.705 -35.262 1.00 96.81 103 ARG A O 1
ATOM 819 N N . ALA A 1 104 ? 31.065 8.427 -36.670 1.00 96.56 104 ALA A N 1
ATOM 820 C CA . ALA A 1 104 ? 30.859 9.465 -35.668 1.00 96.56 104 ALA A CA 1
ATOM 821 C C . ALA A 1 104 ? 29.390 9.531 -35.222 1.00 96.56 104 ALA A C 1
ATOM 823 O O . ALA A 1 104 ? 29.140 9.595 -34.018 1.00 96.56 104 ALA A O 1
ATOM 824 N N . PHE A 1 105 ? 28.440 9.445 -36.159 1.00 97.06 105 PHE A N 1
ATOM 825 C CA . PHE A 1 105 ? 27.010 9.383 -35.849 1.00 97.06 105 PHE A CA 1
ATOM 826 C C . PHE A 1 105 ? 26.663 8.145 -35.032 1.00 97.06 105 PHE A C 1
ATOM 828 O O . PHE A 1 105 ? 26.032 8.265 -33.987 1.00 97.06 105 PHE A O 1
ATOM 835 N N . GLU A 1 106 ? 27.149 6.976 -35.435 1.00 97.19 106 GLU A N 1
ATOM 836 C CA . GLU A 1 106 ? 26.925 5.731 -34.703 1.00 97.19 106 GLU A CA 1
ATOM 837 C C . GLU A 1 106 ? 27.536 5.752 -33.294 1.00 97.19 106 GLU A C 1
ATOM 839 O O . GLU A 1 106 ? 26.942 5.250 -32.341 1.00 97.19 106 GLU A O 1
ATOM 844 N N . CYS A 1 107 ? 28.702 6.379 -33.118 1.00 96.56 107 CYS A N 1
ATOM 845 C CA . CYS A 1 107 ? 29.291 6.566 -31.792 1.00 96.56 107 CYS A CA 1
ATOM 846 C C . CYS A 1 107 ? 28.431 7.491 -30.908 1.00 96.56 107 CYS A C 1
ATOM 848 O O . CYS A 1 107 ? 28.163 7.173 -29.747 1.00 96.56 107 CYS A O 1
ATOM 850 N N . GLN A 1 108 ? 27.958 8.614 -31.460 1.00 96.62 108 GLN A N 1
ATOM 851 C CA . GLN A 1 108 ? 27.077 9.541 -30.742 1.00 96.62 108 GLN A CA 1
ATOM 852 C C . GLN A 1 108 ? 25.741 8.896 -30.388 1.00 96.62 108 GLN A C 1
ATOM 854 O O . GLN A 1 108 ? 25.276 9.044 -29.262 1.00 96.62 108 GLN A O 1
ATOM 859 N N . LYS A 1 109 ? 25.158 8.141 -31.320 1.00 97.50 109 LYS A N 1
ATOM 860 C CA . LYS A 1 109 ? 23.916 7.403 -31.119 1.00 97.50 109 LYS A CA 1
ATOM 861 C C . LYS A 1 109 ? 24.041 6.422 -29.958 1.00 97.50 109 LYS A C 1
ATOM 863 O O . LYS A 1 109 ? 23.256 6.517 -29.025 1.00 97.50 109 LYS A O 1
ATOM 868 N N . ARG A 1 110 ? 25.073 5.569 -29.948 1.00 96.62 110 ARG A N 1
ATOM 869 C CA . ARG A 1 110 ? 25.303 4.637 -28.828 1.00 96.62 110 ARG A CA 1
ATOM 870 C C . ARG A 1 110 ? 25.519 5.356 -27.503 1.00 96.62 110 ARG A C 1
ATOM 872 O O . ARG A 1 110 ? 25.047 4.894 -26.474 1.00 96.62 110 ARG A O 1
ATOM 879 N N . THR A 1 111 ? 26.215 6.492 -27.523 1.00 96.88 111 THR A N 1
ATOM 880 C CA . THR A 1 111 ? 26.427 7.295 -26.309 1.00 96.88 111 THR A CA 1
ATOM 881 C C . THR A 1 111 ? 25.108 7.867 -25.787 1.00 96.88 111 THR A C 1
ATOM 883 O O . THR A 1 111 ? 24.854 7.816 -24.588 1.00 96.88 111 THR A O 1
ATOM 886 N N . ALA A 1 112 ? 24.249 8.375 -26.674 1.00 97.06 112 ALA A N 1
ATOM 887 C CA . ALA A 1 112 ? 22.930 8.878 -26.308 1.00 97.06 112 ALA A CA 1
ATOM 888 C C . ALA A 1 112 ? 22.006 7.755 -25.809 1.00 97.06 112 ALA A C 1
ATOM 890 O O . ALA A 1 112 ? 21.304 7.940 -24.820 1.00 97.06 112 ALA A O 1
ATOM 891 N N . GLU A 1 113 ? 22.034 6.586 -26.453 1.00 97.12 113 GLU A N 1
ATOM 892 C CA . GLU A 1 113 ? 21.296 5.396 -26.017 1.00 97.12 113 GLU A CA 1
ATOM 893 C C . GLU A 1 113 ? 21.740 4.947 -24.619 1.00 97.12 113 GLU A C 1
ATOM 895 O O . GLU A 1 113 ? 20.889 4.726 -23.763 1.00 97.12 113 GLU A O 1
ATOM 900 N N . ALA A 1 114 ? 23.049 4.899 -24.350 1.00 96.75 114 ALA A N 1
ATOM 901 C CA . ALA A 1 114 ? 23.578 4.578 -23.025 1.00 96.75 114 ALA A CA 1
ATOM 902 C C . ALA A 1 114 ? 23.115 5.589 -21.962 1.00 96.75 114 ALA A C 1
ATOM 904 O O . ALA A 1 114 ? 22.587 5.196 -20.930 1.00 96.75 114 ALA A O 1
ATOM 905 N N . GLN A 1 115 ? 23.207 6.892 -22.248 1.00 97.12 115 GLN A N 1
ATOM 906 C CA . GLN A 1 115 ? 22.740 7.934 -21.325 1.00 97.12 115 GLN A CA 1
ATOM 907 C C . GLN A 1 115 ? 21.235 7.852 -21.046 1.00 97.12 115 GLN A C 1
ATOM 909 O O . GLN A 1 115 ? 20.798 8.123 -19.928 1.00 97.12 115 GLN A O 1
ATOM 914 N N . LEU A 1 116 ? 20.430 7.502 -22.053 1.00 97.12 116 LEU A N 1
ATOM 915 C CA . LEU A 1 116 ? 18.991 7.311 -21.884 1.00 97.12 116 LEU A CA 1
ATOM 916 C C . LEU A 1 116 ? 18.678 6.076 -21.038 1.00 97.12 116 LEU A C 1
ATOM 918 O O . LEU A 1 116 ? 17.759 6.136 -20.225 1.00 97.12 116 LEU A O 1
ATOM 922 N N . LEU A 1 117 ? 19.433 4.988 -21.208 1.00 97.44 117 LEU A N 1
ATOM 923 C CA . LEU A 1 117 ? 19.297 3.787 -20.385 1.00 97.44 117 LEU A CA 1
ATOM 924 C C . LEU A 1 117 ? 19.674 4.066 -18.927 1.00 97.44 117 LEU A C 1
ATOM 926 O O . LEU A 1 117 ? 18.877 3.761 -18.044 1.00 97.44 117 LEU A O 1
ATOM 930 N N . ASP A 1 118 ? 20.802 4.734 -18.682 1.00 97.38 118 ASP A N 1
ATOM 931 C CA . ASP A 1 118 ? 21.237 5.111 -17.331 1.00 97.38 118 ASP A CA 1
ATOM 932 C C . ASP A 1 118 ? 20.202 6.024 -16.646 1.00 97.38 118 ASP A C 1
ATOM 934 O O . ASP A 1 118 ? 19.836 5.837 -15.484 1.00 97.38 118 ASP A O 1
ATOM 938 N N . ALA A 1 119 ? 19.678 7.015 -17.379 1.00 97.19 119 ALA A N 1
ATOM 939 C CA . ALA A 1 119 ? 18.644 7.912 -16.867 1.00 97.19 119 ALA A CA 1
ATOM 940 C C . ALA A 1 119 ? 17.324 7.178 -16.581 1.00 97.19 119 ALA A C 1
ATOM 942 O O . ALA A 1 119 ? 16.628 7.511 -15.619 1.00 97.19 119 ALA A O 1
ATOM 943 N N . TRP A 1 120 ? 16.970 6.194 -17.410 1.00 97.25 120 TRP A N 1
ATOM 944 C CA . TRP A 1 120 ? 15.794 5.355 -17.209 1.00 97.25 120 TRP A CA 1
ATOM 945 C C . TRP A 1 120 ? 15.937 4.463 -15.974 1.00 97.25 120 TRP A C 1
ATOM 947 O O . TRP A 1 120 ? 15.015 4.409 -15.164 1.00 97.25 120 TRP A O 1
ATOM 957 N N . GLU A 1 121 ? 17.084 3.810 -15.794 1.00 97.62 121 GLU A N 1
ATOM 958 C CA . GLU A 1 121 ? 17.353 2.964 -14.628 1.00 97.62 121 GLU A CA 1
ATOM 959 C C . GLU A 1 121 ? 17.257 3.769 -13.327 1.00 97.62 121 GLU A C 1
ATOM 961 O O . GLU A 1 121 ? 16.518 3.389 -12.415 1.00 97.62 121 GLU A O 1
ATOM 966 N N . LEU A 1 122 ? 17.882 4.950 -13.288 1.00 97.56 122 LEU A N 1
ATOM 967 C CA . LEU A 1 122 ? 17.783 5.861 -12.148 1.00 97.56 122 LEU A CA 1
ATOM 968 C C . LEU A 1 122 ? 16.335 6.303 -11.886 1.00 97.56 122 LEU A C 1
ATOM 970 O O . LEU A 1 122 ? 15.901 6.396 -10.736 1.00 97.56 122 LEU A O 1
ATOM 974 N N . LEU A 1 123 ? 15.565 6.590 -12.940 1.00 97.44 123 LEU A N 1
ATOM 975 C CA . LEU A 1 123 ? 14.161 6.975 -12.803 1.00 97.44 123 LEU A CA 1
ATOM 976 C C . LEU A 1 123 ? 13.327 5.846 -12.186 1.00 97.44 123 LEU A C 1
ATOM 978 O O . LEU A 1 123 ? 12.508 6.112 -11.304 1.00 97.44 123 LEU A O 1
ATOM 982 N N . VAL A 1 124 ? 13.539 4.606 -12.628 1.00 97.50 124 VAL A N 1
ATOM 983 C CA . VAL A 1 124 ? 12.846 3.424 -12.101 1.00 97.50 124 VAL A CA 1
ATOM 984 C C . VAL A 1 124 ? 13.203 3.201 -10.633 1.00 97.50 124 VAL A C 1
ATOM 986 O O . VAL A 1 124 ? 12.298 3.027 -9.815 1.00 97.50 124 VAL A O 1
ATOM 989 N N . GLU A 1 125 ? 14.484 3.298 -10.269 1.00 97.75 125 GLU A N 1
ATOM 990 C CA . GLU A 1 125 ? 14.931 3.199 -8.875 1.00 97.75 125 GLU A CA 1
ATOM 991 C C . GLU A 1 125 ? 14.242 4.256 -7.996 1.00 97.75 125 GLU A C 1
ATOM 993 O O . GLU A 1 125 ? 13.656 3.940 -6.956 1.00 97.75 125 GLU A O 1
ATOM 998 N N . LYS A 1 126 ? 14.215 5.520 -8.443 1.00 96.81 126 LYS A N 1
ATOM 999 C CA . LYS A 1 126 ? 13.537 6.602 -7.711 1.00 96.81 126 LYS A CA 1
ATOM 1000 C C . LYS A 1 126 ? 12.030 6.419 -7.631 1.00 96.81 126 LYS A C 1
ATOM 1002 O O . LYS A 1 126 ? 11.429 6.740 -6.603 1.00 96.81 126 LYS A O 1
ATOM 1007 N N . GLN A 1 127 ? 11.404 5.879 -8.669 1.00 97.00 127 GLN A N 1
ATOM 1008 C CA . GLN A 1 127 ? 9.987 5.540 -8.640 1.00 97.00 127 GLN A CA 1
ATOM 1009 C C . GLN A 1 127 ? 9.695 4.425 -7.626 1.00 97.00 127 GLN A C 1
ATOM 1011 O O . GLN A 1 127 ? 8.687 4.491 -6.913 1.00 97.00 127 GLN A O 1
ATOM 1016 N N . GLU A 1 128 ? 10.564 3.423 -7.519 1.00 97.19 128 GLU A N 1
ATOM 1017 C CA . GLU A 1 128 ? 10.426 2.351 -6.538 1.00 97.19 128 GLU A CA 1
ATOM 1018 C C . GLU A 1 128 ? 10.624 2.868 -5.104 1.00 97.19 128 GLU A C 1
ATOM 1020 O O . GLU A 1 128 ? 9.808 2.574 -4.224 1.00 97.19 128 GLU A O 1
ATOM 1025 N N . GLU A 1 129 ? 11.648 3.693 -4.864 1.00 97.25 129 GLU A N 1
ATOM 1026 C CA . GLU A 1 129 ? 11.869 4.366 -3.577 1.00 97.25 129 GLU A CA 1
ATOM 1027 C C . GLU A 1 129 ? 10.646 5.191 -3.157 1.00 97.25 129 GLU A C 1
ATOM 1029 O O . GLU A 1 129 ? 10.166 5.069 -2.026 1.00 97.25 129 GLU A O 1
ATOM 1034 N N . LEU A 1 130 ? 10.097 5.987 -4.079 1.00 97.31 130 LEU A N 1
ATOM 1035 C CA . LEU A 1 130 ? 8.907 6.798 -3.833 1.00 97.31 130 LEU A CA 1
ATOM 1036 C C . LEU A 1 130 ? 7.696 5.919 -3.514 1.00 97.31 130 LEU A C 1
ATOM 1038 O O . LEU A 1 130 ? 6.960 6.207 -2.571 1.00 97.31 130 LEU A O 1
ATOM 1042 N N . SER A 1 131 ? 7.513 4.817 -4.242 1.00 95.19 131 SER A N 1
ATOM 1043 C CA . SER A 1 131 ? 6.418 3.868 -4.004 1.00 95.19 131 SER A CA 1
ATOM 1044 C C . SER A 1 131 ? 6.540 3.205 -2.626 1.00 95.19 131 SER A C 1
ATOM 1046 O O . SER A 1 131 ? 5.562 3.127 -1.875 1.00 95.19 131 SER A O 1
ATOM 1048 N N . LYS A 1 132 ? 7.755 2.799 -2.232 1.00 96.88 132 LYS A N 1
ATOM 1049 C CA . LYS A 1 132 ? 8.049 2.261 -0.893 1.00 96.88 132 LYS A CA 1
ATOM 1050 C C . LYS A 1 132 ? 7.771 3.297 0.198 1.00 96.88 132 LYS A C 1
ATOM 1052 O O . LYS A 1 132 ? 7.153 2.958 1.207 1.00 96.88 132 LYS A O 1
ATOM 1057 N N . MET A 1 133 ? 8.204 4.541 0.002 1.00 96.31 133 MET A N 1
ATOM 1058 C CA . MET A 1 133 ? 8.001 5.637 0.951 1.00 96.31 133 MET A CA 1
ATOM 1059 C C . MET A 1 133 ? 6.520 6.006 1.086 1.00 96.31 133 MET A C 1
ATOM 1061 O O . MET A 1 133 ? 6.015 6.141 2.197 1.00 96.31 133 MET A O 1
ATOM 1065 N N . SER A 1 134 ? 5.798 6.090 -0.032 1.00 96.00 134 SER A N 1
ATOM 1066 C CA . SER A 1 134 ? 4.357 6.347 -0.055 1.00 96.00 134 SER A CA 1
ATOM 1067 C C . SER A 1 134 ? 3.584 5.261 0.690 1.00 96.00 134 SER A C 1
ATOM 1069 O O . SER A 1 134 ? 2.724 5.580 1.508 1.00 96.00 134 SER A O 1
ATOM 1071 N N . ARG A 1 135 ? 3.943 3.985 0.499 1.00 96.50 135 ARG A N 1
ATOM 1072 C CA . ARG A 1 135 ? 3.351 2.875 1.256 1.00 96.50 135 ARG A CA 1
ATOM 1073 C C . ARG A 1 135 ? 3.594 3.010 2.761 1.00 96.50 135 ARG A C 1
ATOM 1075 O O . ARG A 1 135 ? 2.655 2.844 3.534 1.00 96.50 135 ARG A O 1
ATOM 1082 N N . LYS A 1 136 ? 4.825 3.327 3.181 1.00 96.94 136 LYS A N 1
ATOM 1083 C CA . LYS A 1 136 ? 5.153 3.557 4.602 1.00 96.94 136 LYS A CA 1
ATOM 1084 C C . LYS A 1 136 ? 4.332 4.702 5.192 1.00 96.94 136 LYS A C 1
ATOM 1086 O O . LYS A 1 136 ? 3.775 4.549 6.271 1.00 96.94 136 LYS A O 1
ATOM 1091 N N . PHE A 1 137 ? 4.208 5.805 4.460 1.00 97.00 137 PHE A N 1
ATOM 1092 C CA . PHE A 1 137 ? 3.414 6.954 4.884 1.00 97.00 137 PHE A CA 1
ATOM 1093 C C . PHE A 1 137 ? 1.928 6.607 5.065 1.00 97.00 137 PHE A C 1
ATOM 1095 O O . PHE A 1 137 ? 1.322 6.994 6.063 1.00 97.00 137 PHE A O 1
ATOM 1102 N N . THR A 1 138 ? 1.338 5.849 4.135 1.00 95.69 138 THR A N 1
ATOM 1103 C CA . THR A 1 138 ? -0.054 5.387 4.261 1.00 95.69 138 THR A CA 1
ATOM 1104 C C . THR A 1 138 ? -0.242 4.508 5.496 1.00 95.69 138 THR A C 1
ATOM 1106 O O . THR A 1 138 ? -1.173 4.744 6.262 1.00 95.69 138 THR A O 1
ATOM 1109 N N . LEU A 1 139 ? 0.675 3.566 5.744 1.00 97.62 139 LEU A N 1
ATOM 1110 C CA . LEU A 1 139 ? 0.639 2.720 6.942 1.00 97.62 139 LEU A CA 1
ATOM 1111 C C . LEU A 1 139 ? 0.741 3.545 8.229 1.00 97.62 139 LEU A C 1
ATOM 1113 O O . LEU A 1 139 ? -0.003 3.314 9.174 1.00 97.62 139 LEU A O 1
ATOM 1117 N N . GLU A 1 140 ? 1.633 4.532 8.275 1.00 96.88 140 GLU A N 1
ATOM 1118 C CA . GLU A 1 140 ? 1.791 5.387 9.452 1.00 96.88 140 GLU A CA 1
ATOM 1119 C C . GLU A 1 140 ? 0.539 6.232 9.716 1.00 96.88 140 GLU A C 1
ATOM 1121 O O . GLU A 1 140 ? 0.093 6.357 10.857 1.00 96.88 140 GLU A O 1
ATOM 1126 N N . LYS A 1 141 ? -0.106 6.730 8.656 1.00 96.69 141 LYS A N 1
ATOM 1127 C CA . LYS A 1 141 ? -1.398 7.414 8.755 1.00 96.69 141 LYS A CA 1
ATOM 1128 C C . LYS A 1 141 ? -2.488 6.501 9.326 1.00 96.69 141 LYS A C 1
ATOM 1130 O O . LYS A 1 141 ? -3.256 6.941 10.183 1.00 96.69 141 LYS A O 1
ATOM 1135 N N . GLU A 1 142 ? -2.559 5.254 8.868 1.00 96.94 142 GLU A N 1
ATOM 1136 C CA . GLU A 1 142 ? -3.506 4.256 9.377 1.00 96.94 142 GLU A CA 1
ATOM 1137 C C . GLU A 1 142 ? -3.234 3.910 10.845 1.00 96.94 142 GLU A C 1
ATOM 1139 O O . GLU A 1 142 ? -4.170 3.861 11.640 1.00 96.94 142 GLU A O 1
ATOM 1144 N N . ILE A 1 143 ? -1.964 3.765 11.240 1.00 97.00 143 ILE A N 1
ATOM 1145 C CA . ILE A 1 143 ? -1.565 3.535 12.637 1.00 97.00 143 ILE A CA 1
ATOM 1146 C C . ILE A 1 143 ? -2.003 4.701 13.524 1.00 97.00 143 ILE A C 1
ATOM 1148 O O . ILE A 1 143 ? -2.571 4.479 14.594 1.00 97.00 143 ILE A O 1
ATOM 1152 N N . ILE A 1 144 ? -1.769 5.943 13.092 1.00 96.31 144 ILE A N 1
ATOM 1153 C CA . ILE A 1 144 ? -2.188 7.130 13.846 1.00 96.31 144 ILE A CA 1
ATOM 1154 C C . ILE A 1 144 ? -3.711 7.140 14.005 1.00 96.31 144 ILE A C 1
ATOM 1156 O O . ILE A 1 144 ? -4.200 7.349 15.113 1.00 96.31 144 ILE A O 1
ATOM 1160 N N . PHE A 1 145 ? -4.456 6.868 12.932 1.00 97.31 145 PHE A N 1
ATOM 1161 C CA . PHE A 1 145 ? -5.918 6.799 12.966 1.00 97.31 145 PHE A CA 1
ATOM 1162 C C . PHE A 1 145 ? -6.442 5.683 13.884 1.00 97.31 145 PHE A C 1
ATOM 1164 O O . PHE A 1 145 ? -7.404 5.870 14.635 1.00 97.31 145 PHE A O 1
ATOM 1171 N N . LEU A 1 146 ? -5.801 4.516 13.862 1.00 97.25 146 LEU A N 1
ATOM 1172 C CA . LEU A 1 146 ? -6.160 3.415 14.744 1.00 97.25 146 LEU A CA 1
ATOM 1173 C C . LEU A 1 146 ? -5.878 3.773 16.206 1.00 97.25 146 LEU A C 1
ATOM 1175 O O . LEU A 1 146 ? -6.713 3.527 17.070 1.00 97.25 146 LEU A O 1
ATOM 1179 N N . ASN A 1 147 ? -4.742 4.412 16.486 1.00 97.38 147 ASN A N 1
ATOM 1180 C CA . ASN A 1 147 ? -4.370 4.828 17.834 1.00 97.38 147 ASN A CA 1
ATOM 1181 C C . ASN A 1 147 ? -5.320 5.906 18.388 1.00 97.38 147 ASN A C 1
ATOM 1183 O O . ASN A 1 147 ? -5.737 5.832 19.543 1.00 97.38 147 ASN A O 1
ATOM 1187 N N . THR A 1 148 ? -5.730 6.883 17.571 1.00 96.25 148 THR A N 1
ATOM 1188 C CA . THR A 1 148 ? -6.733 7.874 17.997 1.00 96.25 148 THR A CA 1
ATOM 1189 C C . THR A 1 148 ? -8.080 7.221 18.290 1.00 96.25 148 THR A C 1
ATOM 1191 O O . THR A 1 148 ? -8.713 7.559 19.291 1.00 96.25 148 THR A O 1
ATOM 1194 N N . THR A 1 149 ? -8.490 6.250 17.472 1.00 95.56 149 THR A N 1
ATOM 1195 C CA . THR A 1 149 ? -9.724 5.480 17.681 1.00 95.56 149 THR A CA 1
ATOM 1196 C C . THR A 1 149 ? -9.651 4.645 18.960 1.00 95.56 149 THR A C 1
ATOM 1198 O O . THR A 1 149 ? -10.571 4.683 19.774 1.00 95.56 149 THR A O 1
ATOM 1201 N N . LEU A 1 150 ? -8.537 3.951 19.191 1.00 96.94 150 LEU A N 1
ATOM 1202 C CA . LEU A 1 150 ? -8.324 3.139 20.389 1.00 96.94 150 LEU A CA 1
ATOM 1203 C C . LEU A 1 150 ? -8.318 4.005 21.653 1.00 96.94 150 LEU A C 1
ATOM 1205 O O . LEU A 1 150 ? -8.942 3.654 22.651 1.00 96.94 150 LEU A O 1
ATOM 1209 N N . LYS A 1 151 ? -7.692 5.184 21.601 1.00 96.31 151 LYS A N 1
ATOM 1210 C CA . LYS A 1 151 ? -7.706 6.144 22.711 1.00 96.31 151 LYS A CA 1
ATOM 1211 C C . LYS A 1 151 ? -9.115 6.661 23.014 1.00 96.31 151 LYS A C 1
ATOM 1213 O O . LYS A 1 151 ? -9.458 6.846 24.181 1.00 96.31 151 LYS A O 1
ATOM 1218 N N . LEU A 1 152 ? -9.940 6.874 21.986 1.00 95.44 152 LEU A N 1
ATOM 1219 C CA . LEU A 1 152 ? -11.348 7.229 22.162 1.00 95.44 152 LEU A CA 1
ATOM 1220 C C . LEU A 1 152 ? -12.127 6.087 22.832 1.00 95.44 152 LEU A C 1
ATOM 1222 O O . LEU A 1 152 ? -12.822 6.330 23.815 1.00 95.44 152 LEU A O 1
ATOM 1226 N N . GLN A 1 153 ? -11.963 4.851 22.353 1.00 94.62 153 GLN A N 1
ATOM 1227 C CA . GLN A 1 153 ? -12.600 3.665 22.938 1.00 94.62 153 GLN A CA 1
ATOM 1228 C C . GLN A 1 153 ? -12.198 3.467 24.404 1.00 94.62 153 GLN A C 1
ATOM 1230 O O . GLN A 1 153 ? -13.053 3.226 25.252 1.00 94.62 153 GLN A O 1
ATOM 1235 N N . GLN A 1 154 ? -10.912 3.635 24.722 1.00 96.25 154 GLN A N 1
ATOM 1236 C CA . GLN A 1 154 ? -10.416 3.571 26.094 1.00 96.25 154 GLN A CA 1
ATOM 1237 C C . GLN A 1 154 ? -11.084 4.622 26.988 1.00 96.25 154 GLN A C 1
ATOM 1239 O O . GLN A 1 154 ? -11.465 4.313 28.113 1.00 96.25 154 GLN A O 1
ATOM 1244 N N . ASN A 1 155 ? -11.243 5.854 26.500 1.00 95.81 155 ASN A N 1
ATOM 1245 C CA . ASN A 1 155 ? -11.896 6.919 27.260 1.00 95.81 155 ASN A CA 1
ATOM 1246 C C . ASN A 1 155 ? -13.376 6.594 27.532 1.00 95.81 155 ASN A C 1
ATOM 1248 O O . ASN A 1 155 ? -13.836 6.730 28.661 1.00 95.81 155 ASN A O 1
ATOM 1252 N N . ILE A 1 156 ? -14.100 6.087 26.531 1.00 93.75 156 ILE A N 1
ATOM 1253 C CA . ILE A 1 156 ? -15.498 5.660 26.703 1.00 93.75 156 ILE A CA 1
ATOM 1254 C C . ILE A 1 156 ? -15.596 4.538 27.745 1.00 93.75 156 ILE A C 1
ATOM 1256 O O . ILE A 1 156 ? -16.430 4.606 28.643 1.00 93.75 156 ILE A O 1
ATOM 1260 N N . LEU A 1 157 ? -14.710 3.539 27.689 1.00 94.44 157 LEU A N 1
ATOM 1261 C CA . LEU A 1 157 ? -14.684 2.454 28.676 1.00 94.44 157 LEU A CA 1
ATOM 1262 C C . LEU A 1 157 ? -14.401 2.955 30.097 1.00 94.44 157 LEU A C 1
ATOM 1264 O O . LEU A 1 157 ? -15.006 2.460 31.046 1.00 94.44 157 LEU A O 1
ATOM 1268 N N . LEU A 1 158 ? -13.515 3.943 30.255 1.00 95.19 158 LEU A N 1
ATOM 1269 C CA . LEU A 1 158 ? -13.265 4.571 31.553 1.00 95.19 158 LEU A CA 1
ATOM 1270 C C . LEU A 1 158 ? -14.520 5.272 32.087 1.00 95.19 158 LEU A C 1
ATOM 1272 O O . LEU A 1 158 ? -14.869 5.066 33.247 1.00 95.19 158 LEU A O 1
ATOM 1276 N N . GLN A 1 159 ? -15.239 6.012 31.239 1.00 93.75 159 GLN A N 1
ATOM 1277 C CA . GLN A 1 159 ? -16.502 6.656 31.621 1.00 93.75 159 GLN A CA 1
ATOM 1278 C C . GLN A 1 159 ? -17.569 5.628 32.020 1.00 93.75 159 GLN A C 1
ATOM 1280 O O . GLN A 1 159 ? -18.225 5.782 33.049 1.00 93.75 159 GLN A O 1
ATOM 1285 N N . ILE A 1 160 ? -17.715 4.536 31.260 1.00 92.44 160 ILE A N 1
ATOM 1286 C CA . ILE A 1 160 ? -18.640 3.443 31.602 1.00 92.44 160 ILE A CA 1
ATOM 1287 C C . ILE A 1 160 ? -18.274 2.833 32.959 1.00 92.44 160 ILE A C 1
ATOM 1289 O O . ILE A 1 160 ? -19.155 2.599 33.784 1.00 92.44 160 ILE A O 1
ATOM 1293 N N . ASN A 1 161 ? -16.986 2.605 33.217 1.00 94.31 161 ASN A N 1
ATOM 1294 C CA . ASN A 1 161 ? -16.526 2.049 34.485 1.00 94.31 161 ASN A CA 1
ATOM 1295 C C . ASN A 1 161 ? -16.834 2.979 35.673 1.00 94.31 161 ASN A C 1
ATOM 1297 O O . ASN A 1 161 ? -17.281 2.513 36.720 1.00 94.31 161 ASN A O 1
ATOM 1301 N N . GLU A 1 162 ? -16.662 4.293 35.508 1.00 93.69 162 GLU A N 1
ATOM 1302 C CA . GLU A 1 162 ? -17.064 5.284 36.515 1.00 93.69 162 GLU A CA 1
ATOM 1303 C C . GLU A 1 162 ? -18.574 5.234 36.789 1.00 93.69 162 GLU A C 1
ATOM 1305 O O . GLU A 1 162 ? -18.994 5.166 37.948 1.00 93.69 162 GLU A O 1
ATOM 1310 N N . HIS A 1 163 ? -19.398 5.189 35.738 1.00 90.94 163 HIS A N 1
ATOM 1311 C CA . HIS A 1 163 ? -20.849 5.045 35.875 1.00 90.94 163 HIS A CA 1
ATOM 1312 C C . HIS A 1 163 ? -21.249 3.730 36.556 1.00 90.94 163 HIS A C 1
ATOM 1314 O O . HIS A 1 163 ? -22.167 3.720 37.379 1.00 90.94 163 HIS A O 1
ATOM 1320 N N . PHE A 1 164 ? -20.547 2.634 36.267 1.00 92.88 164 PHE A N 1
ATOM 1321 C CA . PHE A 1 164 ? -20.819 1.329 36.862 1.00 92.88 164 PHE A CA 1
ATOM 1322 C C . PHE A 1 164 ? -20.498 1.298 38.361 1.00 92.88 164 PHE A C 1
ATOM 1324 O O . PHE A 1 164 ? -21.274 0.761 39.151 1.00 92.88 164 PHE A O 1
ATOM 1331 N N . GLU A 1 165 ? -19.402 1.929 38.785 1.00 92.50 165 GLU A N 1
ATOM 1332 C CA . GLU A 1 165 ? -19.066 2.051 40.207 1.00 92.50 165 GLU A CA 1
ATOM 1333 C C . GLU A 1 165 ? -20.067 2.931 40.967 1.00 92.50 165 GLU A C 1
ATOM 1335 O O . GLU A 1 165 ? -20.431 2.623 42.106 1.00 92.50 165 GLU A O 1
ATOM 1340 N N . ILE A 1 166 ? -20.575 3.995 40.337 1.00 92.00 166 ILE A N 1
ATOM 1341 C CA . ILE A 1 166 ? -21.666 4.802 40.898 1.00 92.00 166 ILE A CA 1
ATOM 1342 C C . ILE A 1 166 ? -22.933 3.947 41.048 1.00 92.00 166 ILE A C 1
ATOM 1344 O O . ILE A 1 166 ? -23.510 3.889 42.135 1.00 92.00 166 ILE A O 1
ATOM 1348 N N . PHE A 1 167 ? -23.335 3.233 39.993 1.00 91.50 167 PHE A N 1
ATOM 1349 C CA . PHE A 1 167 ? -24.500 2.346 40.014 1.00 91.50 167 PHE A CA 1
ATOM 1350 C C . PHE A 1 167 ? -24.391 1.281 41.110 1.00 91.50 167 PHE A C 1
ATOM 1352 O O . PHE A 1 167 ? -25.322 1.086 41.889 1.00 91.50 167 PHE A O 1
ATOM 1359 N N . LYS A 1 168 ? -23.227 0.640 41.233 1.00 93.69 168 LYS A N 1
ATOM 1360 C CA . LYS A 1 168 ? -22.953 -0.377 42.250 1.00 93.69 168 LYS A CA 1
ATOM 1361 C C . LYS A 1 168 ? -23.133 0.159 43.670 1.00 93.69 168 LYS A C 1
ATOM 1363 O O . LYS A 1 168 ? -23.728 -0.528 44.497 1.00 93.69 168 LYS A O 1
ATOM 1368 N N . LYS A 1 169 ? -22.668 1.380 43.962 1.00 91.56 169 LYS A N 1
ATOM 1369 C CA . LYS A 1 169 ? -22.870 2.018 45.277 1.00 91.56 169 LYS A CA 1
ATOM 1370 C C . LYS A 1 169 ? -24.352 2.201 45.595 1.00 91.56 169 LYS A C 1
ATOM 1372 O O . LYS A 1 169 ? -24.789 1.819 46.680 1.00 91.56 169 LYS A O 1
ATOM 1377 N N . TYR A 1 170 ? -25.127 2.728 44.647 1.00 88.75 170 TYR A N 1
ATOM 1378 C CA . TYR A 1 170 ? -26.571 2.893 44.823 1.00 88.75 170 TYR A CA 1
ATOM 1379 C C . TYR A 1 170 ? -27.293 1.553 44.957 1.00 88.75 170 TYR A C 1
ATOM 1381 O O . TYR A 1 170 ? -28.158 1.414 45.816 1.00 88.75 170 TYR A O 1
ATOM 1389 N N . TYR A 1 171 ? -26.897 0.545 44.182 1.00 90.75 171 TYR A N 1
ATOM 1390 C CA . TYR A 1 171 ? -27.470 -0.795 44.266 1.00 90.75 171 TYR A CA 1
ATOM 1391 C C . TYR A 1 171 ? -27.214 -1.456 45.627 1.00 90.75 171 TYR A C 1
ATOM 1393 O O . TYR A 1 171 ? -28.115 -2.068 46.193 1.00 90.75 171 TYR A O 1
ATOM 1401 N N . ILE A 1 172 ? -26.011 -1.302 46.191 1.00 91.12 172 ILE A N 1
ATOM 1402 C CA . ILE A 1 172 ? -25.690 -1.794 47.540 1.00 91.12 172 ILE A CA 1
ATOM 1403 C C . ILE A 1 172 ? -26.536 -1.072 48.596 1.00 91.12 172 ILE A C 1
ATOM 1405 O O . ILE A 1 172 ? -27.068 -1.729 49.493 1.00 91.12 172 ILE A O 1
ATOM 1409 N N . SER A 1 173 ? -26.691 0.252 48.483 1.00 86.38 173 SER A N 1
ATOM 1410 C CA . SER A 1 173 ? -27.562 1.032 49.374 1.00 86.38 173 SER A CA 1
ATOM 14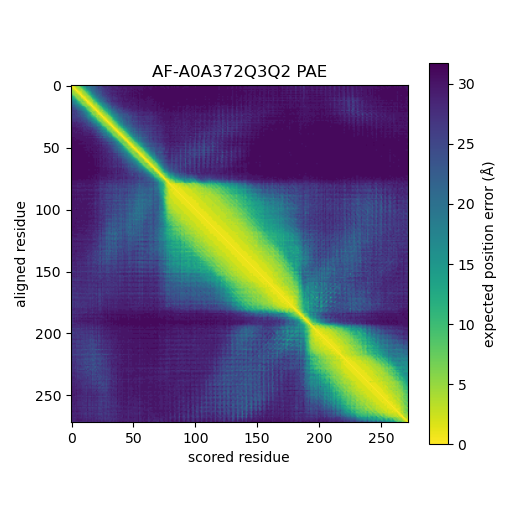11 C C . SER A 1 173 ? -29.009 0.539 49.297 1.00 86.38 173 SER A C 1
ATOM 1413 O O . SER A 1 173 ? -29.603 0.184 50.311 1.00 86.38 173 SER A O 1
ATOM 1415 N N . PHE A 1 174 ? -29.535 0.388 48.079 1.00 83.50 174 PHE A N 1
ATOM 1416 C CA . PHE A 1 174 ? -30.872 -0.136 47.824 1.00 83.50 174 PHE A CA 1
ATOM 1417 C C . PHE A 1 174 ? -31.066 -1.540 48.410 1.00 83.50 174 PHE A C 1
ATOM 1419 O O . PHE A 1 174 ? -32.025 -1.774 49.142 1.00 83.50 174 PHE A O 1
ATOM 1426 N N . ALA A 1 175 ? -30.140 -2.465 48.146 1.00 84.56 175 ALA A N 1
ATOM 1427 C CA . ALA A 1 175 ? -30.192 -3.823 48.680 1.00 84.56 175 ALA A CA 1
ATOM 1428 C C . ALA A 1 175 ? -30.151 -3.840 50.218 1.00 84.56 175 ALA A C 1
ATOM 1430 O O . ALA A 1 175 ? -30.849 -4.639 50.840 1.00 84.56 175 ALA A O 1
ATOM 1431 N N . SER A 1 176 ? -29.385 -2.936 50.834 1.00 84.81 176 SER A N 1
ATOM 1432 C CA . SER A 1 176 ? -29.295 -2.798 52.292 1.00 84.81 176 SER A CA 1
ATOM 1433 C C . SER A 1 176 ? -30.592 -2.248 52.900 1.00 84.81 176 SER A C 1
ATOM 1435 O O . SER A 1 176 ? -31.075 -2.781 53.903 1.00 84.81 176 SER A O 1
ATOM 1437 N N . SER A 1 177 ? -31.208 -1.239 52.277 1.00 79.94 177 SER A N 1
ATOM 1438 C CA . SER A 1 177 ? -32.511 -0.693 52.687 1.00 79.94 177 SER A CA 1
ATOM 1439 C C . SER A 1 177 ? -33.643 -1.704 52.488 1.00 79.94 177 SER A C 1
ATOM 1441 O O . SER A 1 177 ? -34.501 -1.870 53.359 1.00 79.94 177 SER A O 1
ATOM 1443 N N . LEU A 1 178 ? -33.618 -2.453 51.383 1.00 80.25 178 LEU A N 1
ATOM 1444 C CA . LEU A 1 178 ? -34.571 -3.526 51.104 1.00 80.25 178 LEU A CA 1
ATOM 1445 C C . LEU A 1 178 ? -34.442 -4.671 52.115 1.00 80.25 178 LEU A C 1
ATOM 1447 O O . LEU A 1 178 ? -35.451 -5.128 52.654 1.00 80.25 178 LEU A O 1
ATOM 1451 N N . ALA A 1 179 ? -33.215 -5.111 52.410 1.00 80.62 179 ALA A N 1
ATOM 1452 C CA . ALA A 1 179 ? -32.954 -6.135 53.418 1.00 80.62 179 ALA A CA 1
ATOM 1453 C C . ALA A 1 179 ? -33.415 -5.682 54.812 1.00 80.62 179 ALA A C 1
ATOM 1455 O O . ALA A 1 179 ? -34.084 -6.445 55.506 1.00 80.62 179 ALA A O 1
ATOM 1456 N N . SER A 1 180 ? -33.145 -4.427 55.183 1.00 75.81 180 SER A N 1
ATOM 1457 C CA . SER A 1 180 ? -33.592 -3.845 56.457 1.00 75.81 180 SER A CA 1
ATOM 1458 C C . SER A 1 180 ? -35.117 -3.794 56.569 1.00 75.81 180 SER A C 1
ATOM 1460 O O . SER A 1 180 ? -35.657 -4.109 57.622 1.00 75.81 180 SER A O 1
ATOM 1462 N N . THR A 1 181 ? -35.816 -3.471 55.477 1.00 70.44 181 THR A N 1
ATOM 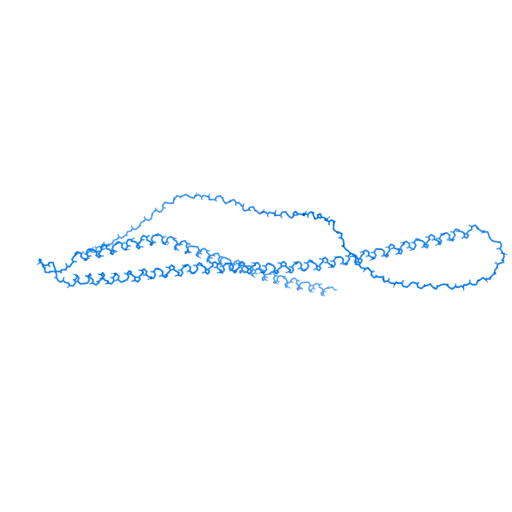1463 C CA . THR A 1 181 ? -37.290 -3.414 55.450 1.00 70.44 181 THR A CA 1
ATOM 1464 C C . THR A 1 181 ? -37.934 -4.805 55.396 1.00 70.44 181 THR A C 1
ATOM 1466 O O . THR A 1 181 ? -39.039 -5.002 55.884 1.00 70.44 181 THR A O 1
ATOM 1469 N N . THR A 1 182 ? -37.254 -5.789 54.804 1.00 67.81 182 THR A N 1
ATOM 1470 C CA . THR A 1 182 ? -37.755 -7.170 54.702 1.00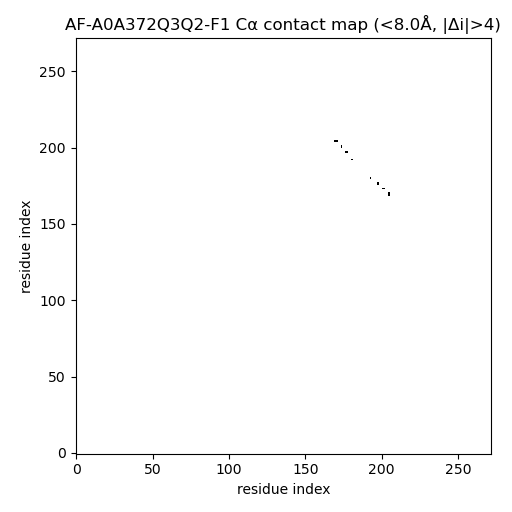 67.81 182 THR A CA 1
ATOM 1471 C C . THR A 1 182 ? -37.502 -7.964 55.988 1.00 67.81 182 THR A C 1
ATOM 1473 O O . THR A 1 182 ? -38.287 -8.847 56.328 1.00 67.81 182 THR A O 1
ATOM 1476 N N . MET A 1 183 ? -36.418 -7.667 56.719 1.00 63.28 183 MET A N 1
ATOM 1477 C CA . MET A 1 183 ? -36.101 -8.318 57.999 1.00 63.28 183 MET A CA 1
ATOM 1478 C C . MET A 1 183 ? -36.859 -7.735 59.199 1.00 63.28 183 MET A C 1
ATOM 1480 O O . MET A 1 183 ? -36.893 -8.374 60.252 1.00 63.28 183 MET A O 1
ATOM 1484 N N . THR A 1 184 ? -37.488 -6.564 59.079 1.00 56.06 184 THR A N 1
ATOM 1485 C CA . THR A 1 184 ? -38.372 -6.044 60.126 1.00 56.06 184 THR A CA 1
ATOM 1486 C C . THR A 1 184 ? -39.736 -6.730 60.048 1.00 56.06 184 THR A C 1
ATOM 1488 O O . THR A 1 184 ? -40.509 -6.573 59.109 1.00 56.06 184 THR A O 1
ATOM 1491 N N . MET A 1 185 ? -40.031 -7.539 61.065 1.00 50.03 185 MET A N 1
ATOM 1492 C CA . MET A 1 185 ? -41.308 -8.234 61.213 1.00 50.03 185 MET A CA 1
ATOM 1493 C C . MET A 1 185 ? -42.468 -7.217 61.229 1.00 50.03 185 MET A C 1
ATOM 1495 O O . MET A 1 185 ? -42.452 -6.307 62.064 1.00 50.03 185 MET A O 1
ATOM 1499 N N . PRO A 1 186 ? -43.482 -7.345 60.350 1.00 53.94 186 PRO A N 1
ATOM 1500 C CA . PRO A 1 186 ? -44.580 -6.393 60.291 1.00 53.94 186 PRO A CA 1
ATOM 1501 C C . PRO A 1 186 ? -45.490 -6.605 61.504 1.00 53.94 186 PRO A C 1
ATOM 1503 O O . PRO A 1 186 ? -46.316 -7.517 61.536 1.00 53.94 186 PRO A O 1
ATOM 1506 N N . ILE A 1 187 ? -45.335 -5.766 62.526 1.00 56.59 187 ILE A N 1
ATOM 1507 C CA . ILE A 1 187 ? -46.304 -5.664 63.618 1.00 56.59 187 ILE A CA 1
ATOM 1508 C C . ILE A 1 187 ? -47.407 -4.721 63.133 1.00 56.59 187 ILE A C 1
ATOM 1510 O O . ILE A 1 187 ? -47.157 -3.549 62.846 1.00 56.59 187 ILE A O 1
ATOM 1514 N N . ALA A 1 188 ? -48.627 -5.244 62.998 1.00 46.16 188 ALA A N 1
ATOM 1515 C CA . ALA A 1 188 ? -49.780 -4.469 62.552 1.00 46.16 188 ALA A CA 1
ATOM 1516 C C . ALA A 1 188 ? -49.939 -3.182 63.392 1.00 46.16 188 ALA A C 1
ATOM 1518 O O . ALA A 1 188 ? -49.921 -3.231 64.620 1.00 46.16 188 ALA A O 1
ATOM 1519 N N . ASN A 1 189 ? -50.124 -2.049 62.705 1.00 46.41 189 ASN A N 1
ATOM 1520 C CA . ASN A 1 189 ? -50.333 -0.694 63.241 1.00 46.41 189 ASN A CA 1
ATOM 1521 C C . ASN A 1 189 ? -49.124 0.074 63.815 1.00 46.41 189 ASN A C 1
ATOM 1523 O O . ASN A 1 189 ? -49.332 1.157 64.360 1.00 46.41 189 ASN A O 1
ATOM 1527 N N . LEU A 1 190 ? -47.877 -0.371 63.623 1.00 47.03 190 LEU A N 1
ATOM 1528 C CA . LEU A 1 190 ? -46.708 0.505 63.806 1.00 47.03 190 LEU A CA 1
ATOM 1529 C C . LEU A 1 190 ? -45.925 0.629 62.493 1.00 47.03 190 LEU A C 1
ATOM 1531 O O . LEU A 1 190 ? -45.218 -0.289 62.087 1.00 47.03 190 LEU A O 1
ATOM 1535 N N . ILE A 1 191 ? -46.035 1.783 61.827 1.00 54.69 191 ILE A N 1
ATOM 1536 C CA . ILE A 1 191 ? -45.134 2.146 60.726 1.00 54.69 191 ILE A CA 1
ATOM 1537 C C . ILE A 1 191 ? -43.787 2.511 61.364 1.00 54.69 191 ILE A C 1
ATOM 1539 O O . ILE A 1 191 ? -43.552 3.660 61.727 1.00 54.69 191 ILE A O 1
ATOM 1543 N N . ILE A 1 192 ? -42.926 1.511 61.567 1.00 52.12 192 ILE A N 1
ATOM 1544 C CA . ILE A 1 192 ? -41.530 1.700 61.980 1.00 52.12 192 ILE A CA 1
ATOM 1545 C C . ILE A 1 192 ? -40.675 1.533 60.728 1.00 52.12 192 ILE A C 1
ATOM 1547 O O . ILE A 1 192 ? -40.260 0.433 60.377 1.00 52.12 192 ILE A O 1
ATOM 1551 N N . GLY A 1 193 ? -40.461 2.626 60.015 1.00 57.44 193 GLY A N 1
ATOM 1552 C CA . GLY A 1 193 ? -39.584 2.657 58.853 1.00 57.44 193 GLY A CA 1
ATOM 1553 C C . GLY A 1 193 ? -40.010 3.758 57.904 1.00 57.44 193 GLY A C 1
ATOM 1554 O O . GLY A 1 193 ? -41.200 3.899 57.619 1.00 57.44 193 GLY A O 1
ATOM 1555 N N . GLU A 1 194 ? -39.045 4.544 57.432 1.00 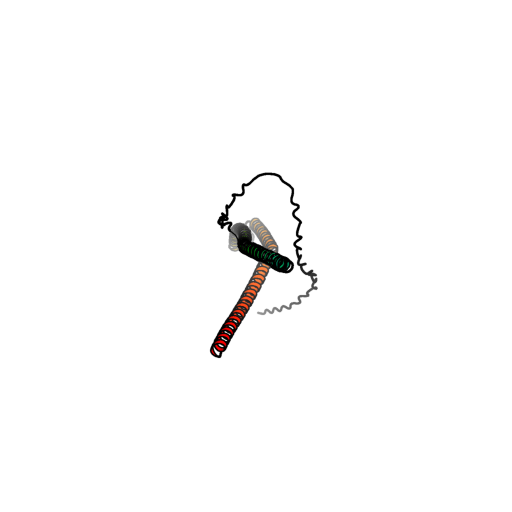64.06 194 GLU A N 1
ATOM 1556 C CA . GLU A 1 194 ? -39.241 5.603 56.443 1.00 64.06 194 GLU A CA 1
ATOM 1557 C C . GLU A 1 194 ? -39.637 4.990 55.090 1.00 64.06 194 GLU A C 1
ATOM 1559 O O . GLU A 1 194 ? -38.868 4.941 54.137 1.00 64.06 194 GLU A O 1
ATOM 1564 N N . LEU A 1 195 ? -40.881 4.517 54.993 1.00 64.94 195 LEU A N 1
ATOM 1565 C CA . LEU A 1 195 ? -41.485 3.987 53.772 1.00 64.94 195 LEU A CA 1
ATOM 1566 C C . LEU A 1 195 ? -41.450 5.027 52.635 1.00 64.94 195 LEU A C 1
ATOM 1568 O O . LEU A 1 195 ? -41.429 4.663 51.463 1.00 64.94 195 LEU A O 1
ATOM 1572 N N . GLY A 1 196 ? -41.408 6.318 52.993 1.00 68.19 196 GLY A N 1
ATOM 1573 C CA . GLY A 1 196 ? -41.152 7.428 52.075 1.00 68.19 196 GLY A CA 1
ATOM 1574 C C . GLY A 1 196 ? -39.758 7.375 51.450 1.00 68.19 196 GLY A C 1
ATOM 1575 O O . GLY A 1 196 ? -39.666 7.420 50.230 1.00 68.19 196 GLY A O 1
ATOM 1576 N N . GLN A 1 197 ? -38.702 7.169 52.247 1.00 69.31 197 GLN A N 1
ATOM 1577 C CA . GLN A 1 197 ? -37.339 7.021 51.720 1.00 69.31 197 GLN A CA 1
ATOM 1578 C C . GLN A 1 197 ? -37.218 5.784 50.835 1.00 69.31 197 GLN A C 1
ATOM 1580 O O . GLN A 1 197 ? -36.722 5.889 49.725 1.00 69.31 197 GLN A O 1
ATOM 1585 N N . LEU A 1 198 ? -37.770 4.634 51.243 1.00 72.12 198 LEU A N 1
ATOM 1586 C CA . LEU A 1 198 ? -37.744 3.437 50.395 1.00 72.12 198 LEU A CA 1
ATOM 1587 C C . LEU A 1 198 ? -38.470 3.660 49.059 1.00 72.12 198 LEU A C 1
ATOM 1589 O O . LEU A 1 198 ? -38.003 3.207 48.016 1.00 72.12 198 LEU A O 1
ATOM 1593 N N . LYS A 1 199 ? -39.608 4.360 49.075 1.00 77.69 199 LYS A N 1
ATOM 1594 C CA . LYS A 1 199 ? -40.344 4.715 47.858 1.00 77.69 199 LYS A CA 1
ATOM 1595 C C . LYS A 1 199 ? -39.530 5.660 46.968 1.00 77.69 199 LYS A C 1
ATOM 1597 O O . LYS A 1 199 ? -39.498 5.447 45.757 1.00 77.69 199 LYS A O 1
ATOM 1602 N N . ASP A 1 200 ? -38.871 6.656 47.545 1.00 80.38 200 ASP A N 1
ATOM 1603 C CA . ASP A 1 200 ? -38.037 7.605 46.805 1.00 80.38 200 ASP A CA 1
ATOM 1604 C C . ASP A 1 200 ? -36.780 6.920 46.238 1.00 80.38 200 ASP A C 1
ATOM 1606 O O . ASP A 1 200 ? -36.439 7.129 45.072 1.00 80.38 200 ASP A O 1
ATOM 1610 N N . GLU A 1 201 ? -36.155 6.004 46.983 1.00 78.19 201 GLU A N 1
ATOM 1611 C CA . GLU A 1 201 ? -35.057 5.156 46.504 1.00 78.19 201 GLU A CA 1
ATOM 1612 C C . GLU A 1 201 ? -35.508 4.227 45.364 1.00 78.19 201 GLU A C 1
ATOM 1614 O O . GLU A 1 201 ? -34.786 4.073 44.380 1.00 78.19 201 GLU A O 1
ATOM 1619 N N . ILE A 1 202 ? -36.707 3.633 45.453 1.00 79.44 202 ILE A N 1
ATOM 1620 C CA . ILE A 1 202 ? -37.286 2.795 44.387 1.00 79.44 202 ILE A CA 1
ATOM 1621 C C . ILE A 1 202 ? -37.513 3.618 43.119 1.00 79.44 202 ILE A C 1
ATOM 1623 O O . ILE A 1 202 ? -37.152 3.175 42.029 1.00 79.44 202 ILE A O 1
ATOM 1627 N N . ILE A 1 203 ? -38.081 4.819 43.245 1.00 84.50 203 ILE A N 1
ATOM 1628 C CA . ILE A 1 203 ? -38.316 5.711 42.103 1.00 84.50 203 ILE A CA 1
ATOM 1629 C C . ILE A 1 203 ? -36.981 6.129 41.478 1.00 84.50 203 ILE A C 1
ATOM 1631 O O . ILE A 1 203 ? -36.828 6.083 40.259 1.00 84.50 203 ILE A O 1
ATOM 1635 N N . THR A 1 204 ? -35.991 6.466 42.302 1.00 87.00 204 THR A N 1
ATOM 1636 C CA . THR A 1 204 ? -34.657 6.856 41.831 1.00 87.00 204 THR A CA 1
ATOM 1637 C C . THR A 1 204 ? -33.953 5.691 41.130 1.00 87.00 204 THR A C 1
ATOM 1639 O O . THR A 1 204 ? -33.389 5.867 40.052 1.00 87.00 204 THR A O 1
ATOM 1642 N N . CYS A 1 205 ? -34.043 4.476 41.679 1.00 81.75 205 CYS A N 1
ATOM 1643 C CA . CYS A 1 205 ? -33.485 3.270 41.070 1.00 81.75 205 CYS A CA 1
ATOM 1644 C C . CYS A 1 205 ? -34.186 2.921 39.746 1.00 81.75 205 CYS A C 1
ATOM 1646 O O . CYS A 1 205 ? -33.517 2.581 38.772 1.00 81.75 205 CYS A O 1
ATOM 1648 N N . SER A 1 206 ? -35.511 3.088 39.674 1.00 89.94 206 SER A N 1
ATOM 1649 C CA . SER A 1 206 ? -36.289 2.902 38.443 1.00 89.94 206 SER A CA 1
ATOM 1650 C C . SER A 1 206 ? -35.883 3.896 37.354 1.00 89.94 206 SER A C 1
ATOM 1652 O O . SER A 1 206 ? -35.696 3.500 36.208 1.00 89.94 206 SER A O 1
ATOM 1654 N N . LEU A 1 207 ? -35.697 5.174 37.702 1.00 90.25 207 LEU A N 1
ATOM 1655 C CA . LEU A 1 207 ? -35.269 6.206 36.752 1.00 90.25 207 LEU A CA 1
ATOM 1656 C C . LEU A 1 207 ? -33.854 5.948 36.221 1.00 90.25 207 LEU A C 1
ATOM 1658 O O . LEU A 1 207 ? -33.605 6.109 35.028 1.00 90.25 207 LEU A O 1
ATOM 1662 N N . VAL A 1 208 ? -32.934 5.510 37.084 1.00 89.12 208 VAL A N 1
ATOM 1663 C CA . VAL A 1 208 ? -31.573 5.139 36.667 1.00 89.12 208 VAL A CA 1
ATOM 1664 C C . VAL A 1 208 ? -31.588 3.879 35.797 1.00 89.12 208 VAL A C 1
ATOM 1666 O O . VAL A 1 208 ? -30.878 3.831 34.796 1.00 89.12 208 VAL A O 1
ATOM 1669 N N . ALA A 1 209 ? -32.412 2.880 36.123 1.00 85.00 209 ALA A N 1
ATOM 1670 C CA . ALA A 1 209 ? -32.555 1.676 35.306 1.00 85.00 209 ALA A CA 1
ATOM 1671 C C . ALA A 1 209 ? -33.121 1.991 33.910 1.00 85.00 209 ALA A C 1
ATOM 1673 O O . ALA A 1 209 ? -32.618 1.466 32.918 1.00 85.00 209 ALA A O 1
ATOM 1674 N N . GLU A 1 210 ? -34.108 2.885 33.813 1.00 91.44 210 GLU A N 1
ATOM 1675 C CA . GLU A 1 210 ? -34.637 3.355 32.528 1.00 91.44 210 GLU A CA 1
ATOM 1676 C C . GLU A 1 210 ? -33.619 4.179 31.727 1.00 91.44 210 GLU A C 1
ATOM 1678 O O . GLU A 1 210 ? -33.566 4.052 30.504 1.00 91.44 210 GLU A O 1
ATOM 1683 N N . ASP A 1 211 ? -32.799 5.012 32.377 1.00 91.62 211 ASP A N 1
ATOM 1684 C CA . ASP A 1 211 ? -31.733 5.766 31.701 1.00 91.62 211 ASP A CA 1
ATOM 1685 C C . ASP A 1 211 ? -30.649 4.831 31.140 1.00 91.62 211 ASP A C 1
ATOM 1687 O O . ASP A 1 211 ? -30.211 4.992 30.000 1.00 91.62 211 ASP A O 1
ATOM 1691 N N . VAL A 1 212 ? -30.270 3.800 31.902 1.00 86.19 212 VAL A N 1
ATOM 1692 C CA . VAL A 1 212 ? -29.330 2.762 31.453 1.00 86.19 212 VAL A CA 1
ATOM 1693 C C . VAL A 1 212 ? -29.910 1.957 30.292 1.00 86.19 212 VAL A C 1
ATOM 1695 O O . VAL A 1 212 ? -29.206 1.749 29.307 1.00 86.19 212 VAL A O 1
ATOM 1698 N N . LEU A 1 213 ? -31.185 1.553 30.357 1.00 89.38 213 LEU A N 1
ATOM 1699 C CA . LEU A 1 213 ? -31.839 0.848 29.248 1.00 89.38 213 LEU A CA 1
ATOM 1700 C C . LEU A 1 213 ? -31.856 1.703 27.979 1.00 89.38 213 LEU A C 1
ATOM 1702 O O . LEU A 1 213 ? -31.541 1.222 26.897 1.00 89.38 213 LEU A O 1
ATOM 1706 N N . ARG A 1 214 ? -32.165 2.994 28.115 1.00 88.75 214 ARG A N 1
ATOM 1707 C CA . ARG A 1 214 ? -32.238 3.920 26.982 1.00 88.75 214 ARG A CA 1
ATOM 1708 C C . ARG A 1 214 ? -30.874 4.143 26.335 1.00 88.75 214 ARG A C 1
ATOM 1710 O O . ARG A 1 214 ? -30.780 4.183 25.113 1.00 88.75 214 ARG A O 1
ATOM 1717 N N . LYS A 1 215 ? -29.816 4.275 27.139 1.00 88.88 215 LYS A N 1
ATOM 1718 C CA . LYS A 1 215 ? -28.435 4.362 26.640 1.00 88.88 215 LYS A CA 1
ATOM 1719 C C . LYS A 1 215 ? -28.007 3.063 25.967 1.00 88.88 215 LYS A C 1
ATOM 1721 O O . LYS A 1 215 ? -27.442 3.109 24.879 1.00 88.88 215 LYS A O 1
ATOM 1726 N N . TRP A 1 216 ? -28.356 1.921 26.553 1.00 85.75 216 TRP A N 1
ATOM 1727 C CA . TRP A 1 216 ? -28.107 0.613 25.956 1.00 85.75 216 TRP A CA 1
ATOM 1728 C C . TRP A 1 216 ? -28.815 0.447 24.608 1.00 85.75 216 TRP A C 1
ATOM 1730 O O . TRP A 1 216 ? -28.190 -0.004 23.656 1.00 85.75 216 TRP A O 1
ATOM 1740 N N . ASP A 1 217 ? -30.069 0.880 24.477 1.00 87.88 217 ASP A N 1
ATOM 1741 C CA . ASP A 1 217 ? -30.794 0.848 23.201 1.00 87.88 217 ASP A CA 1
ATOM 1742 C C . ASP A 1 217 ? -30.140 1.738 22.128 1.00 87.88 217 ASP A C 1
ATOM 1744 O O . ASP A 1 217 ? -30.225 1.433 20.938 1.00 87.88 217 ASP A O 1
ATOM 1748 N N . MET A 1 218 ? -29.451 2.818 22.521 1.00 86.00 218 MET A N 1
ATOM 1749 C CA . MET A 1 218 ? -28.683 3.659 21.594 1.00 86.00 218 MET A CA 1
ATOM 1750 C C . MET A 1 218 ? -27.316 3.066 21.228 1.00 86.00 218 MET A C 1
ATOM 1752 O O . MET A 1 218 ? -26.873 3.205 20.088 1.00 86.00 218 MET A O 1
ATOM 1756 N N . GLU A 1 219 ? -26.638 2.413 22.171 1.00 87.19 219 GLU A N 1
ATOM 1757 C CA . GLU A 1 219 ? -25.292 1.858 21.981 1.00 87.19 219 GLU A CA 1
ATOM 1758 C C . GLU A 1 219 ? -25.301 0.447 21.373 1.00 87.19 219 GLU A C 1
ATOM 1760 O O . GLU A 1 219 ? -24.394 0.085 20.624 1.00 87.19 219 GLU A O 1
ATOM 1765 N N . SER A 1 220 ? -26.346 -0.343 21.624 1.00 89.00 220 SER A N 1
ATOM 1766 C CA . SER A 1 220 ? -26.532 -1.693 21.082 1.00 89.00 220 SER A CA 1
ATOM 1767 C C . SER A 1 220 ? -26.431 -1.768 19.549 1.00 89.00 220 SER A C 1
ATOM 1769 O O . SER A 1 220 ? -25.674 -2.618 19.069 1.00 89.00 220 SER A O 1
ATOM 1771 N N . PRO A 1 221 ? -27.088 -0.896 18.753 1.00 90.06 221 PRO A N 1
ATOM 1772 C CA . PRO A 1 221 ? -26.936 -0.918 17.299 1.00 90.06 221 PRO A CA 1
ATOM 1773 C C . PRO A 1 221 ? -25.515 -0.553 16.853 1.00 90.06 221 PRO A C 1
ATOM 1775 O O . PRO A 1 221 ? -24.999 -1.181 15.937 1.00 90.06 221 PRO A O 1
ATOM 1778 N N . LEU A 1 222 ? -24.834 0.374 17.537 1.00 89.69 222 LEU A N 1
ATOM 1779 C CA . LEU A 1 222 ? -23.434 0.710 17.239 1.00 89.69 222 LEU A CA 1
ATOM 1780 C C . LEU A 1 222 ? -22.504 -0.484 17.491 1.00 89.69 222 LEU A C 1
ATOM 1782 O O . LEU A 1 222 ? -21.634 -0.784 16.674 1.00 89.69 222 LEU A O 1
ATOM 1786 N N . ILE A 1 223 ? -22.702 -1.193 18.604 1.00 90.06 223 ILE A N 1
ATOM 1787 C CA . ILE A 1 223 ? -21.952 -2.412 18.925 1.00 90.06 223 ILE A CA 1
ATOM 1788 C C . ILE A 1 223 ? -22.248 -3.506 17.892 1.00 90.06 223 ILE A C 1
ATOM 1790 O O . ILE A 1 223 ? -21.328 -4.196 17.450 1.00 90.06 223 ILE A O 1
ATOM 1794 N N . HIS A 1 224 ? -23.508 -3.649 17.473 1.00 92.56 224 HIS A N 1
ATOM 1795 C CA . HIS A 1 224 ? -23.904 -4.599 16.438 1.00 92.56 224 HIS A CA 1
ATOM 1796 C C . HIS A 1 224 ? -23.262 -4.277 15.081 1.00 92.56 224 HIS A C 1
ATOM 1798 O O . HIS A 1 224 ? -22.712 -5.176 14.449 1.00 92.56 224 HIS A O 1
ATOM 1804 N N . ASP A 1 225 ? -23.244 -3.009 14.670 1.00 90.06 225 ASP A N 1
ATOM 1805 C CA . ASP A 1 225 ? -22.629 -2.558 13.417 1.00 90.06 225 ASP A CA 1
ATOM 1806 C C . ASP A 1 225 ? -21.113 -2.801 13.404 1.00 90.06 225 ASP A C 1
ATOM 1808 O O . ASP A 1 225 ? -20.550 -3.245 12.396 1.00 90.06 225 ASP A O 1
ATOM 1812 N N . VAL A 1 226 ? -20.438 -2.564 14.534 1.00 91.88 226 VAL A N 1
ATOM 1813 C CA . VAL A 1 226 ? -19.006 -2.861 14.694 1.00 91.88 226 VAL A CA 1
ATOM 1814 C C . VAL A 1 226 ? -18.756 -4.366 14.638 1.00 91.88 226 VAL A C 1
ATOM 1816 O O . VAL A 1 226 ? -17.872 -4.809 13.903 1.00 91.88 226 VAL A O 1
ATOM 1819 N N . ALA A 1 227 ? -19.547 -5.164 15.359 1.00 90.50 227 ALA A N 1
ATOM 1820 C CA . ALA A 1 227 ? -19.432 -6.620 15.344 1.00 90.50 227 ALA A CA 1
ATOM 1821 C C . ALA A 1 227 ? -19.683 -7.196 13.940 1.00 90.50 227 ALA A C 1
ATOM 1823 O O . ALA A 1 227 ? -18.940 -8.068 13.487 1.00 90.50 227 ALA A O 1
ATOM 1824 N N . PHE A 1 228 ? -20.676 -6.669 13.221 1.00 93.38 228 PHE A N 1
ATOM 1825 C CA . PHE A 1 228 ? -20.965 -7.040 11.840 1.00 93.38 228 PHE A CA 1
ATOM 1826 C C . PHE A 1 228 ? -19.814 -6.658 10.901 1.00 93.38 228 PHE A C 1
ATOM 1828 O O . PHE A 1 228 ? -19.372 -7.476 10.098 1.00 93.38 228 PHE A O 1
ATOM 1835 N N . SER A 1 229 ? -19.259 -5.453 11.048 1.00 92.62 229 SER A N 1
ATOM 1836 C CA . SER A 1 229 ? -18.105 -5.002 10.259 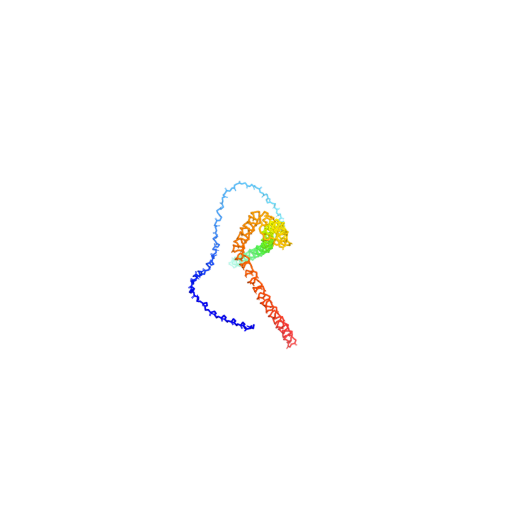1.00 92.62 229 SER A CA 1
ATOM 1837 C C . SER A 1 229 ? -16.865 -5.870 10.506 1.00 92.62 229 SER A C 1
ATOM 1839 O O . SER A 1 229 ? -16.178 -6.250 9.558 1.00 92.62 229 SER A O 1
ATOM 1841 N N . MET A 1 230 ? -16.599 -6.244 11.763 1.00 91.88 230 MET A N 1
ATOM 1842 C CA . MET A 1 230 ? -15.527 -7.182 12.121 1.00 91.88 230 MET A CA 1
ATOM 1843 C C . MET A 1 230 ? -15.766 -8.573 11.528 1.00 91.88 230 MET A C 1
ATOM 1845 O O . MET A 1 230 ? -14.831 -9.189 11.022 1.00 91.88 230 MET A O 1
ATOM 1849 N N . TYR A 1 231 ? -17.008 -9.060 11.541 1.00 94.50 231 TYR A N 1
ATOM 1850 C CA . TYR A 1 231 ? -17.365 -10.337 10.927 1.00 94.50 231 TYR A CA 1
ATOM 1851 C C . TYR A 1 231 ? -17.130 -10.336 9.407 1.00 94.50 231 TYR A C 1
ATOM 1853 O O . TYR A 1 231 ? -16.507 -11.262 8.879 1.00 94.50 231 TYR A O 1
ATOM 1861 N N . VAL A 1 232 ? -17.556 -9.280 8.706 1.00 94.94 232 VAL A N 1
ATOM 1862 C CA . VAL A 1 232 ? -17.311 -9.116 7.263 1.00 94.94 232 VAL A CA 1
ATOM 1863 C C . VAL A 1 232 ? -15.812 -9.057 6.975 1.00 94.94 232 VAL A C 1
ATOM 1865 O O . VAL A 1 232 ? -15.333 -9.756 6.086 1.00 94.94 232 VAL A O 1
ATOM 1868 N N . LEU A 1 233 ? -15.045 -8.297 7.761 1.00 94.19 233 LEU A N 1
ATOM 1869 C CA . LEU A 1 233 ? -13.593 -8.223 7.611 1.00 94.19 233 LEU A CA 1
ATOM 1870 C C . LEU A 1 233 ? -12.923 -9.592 7.795 1.00 94.19 233 LEU A C 1
ATOM 1872 O O . LEU A 1 233 ? -12.100 -9.979 6.971 1.00 94.19 233 LEU A O 1
ATOM 1876 N N . CYS A 1 234 ? -13.288 -10.344 8.837 1.00 94.31 234 CYS A N 1
ATOM 1877 C CA . CYS A 1 234 ? -12.784 -11.702 9.055 1.00 94.31 234 CYS A CA 1
ATOM 1878 C C . CYS A 1 234 ? -13.103 -12.630 7.878 1.00 94.31 234 CYS A C 1
ATOM 1880 O O . CYS A 1 234 ? -12.265 -13.444 7.493 1.00 94.31 234 CYS A O 1
ATOM 1882 N N . THR A 1 235 ? -14.295 -12.496 7.296 1.00 95.62 235 THR A N 1
ATOM 1883 C CA . THR A 1 235 ? -14.705 -13.279 6.125 1.00 95.62 235 THR A CA 1
ATOM 1884 C C . THR A 1 235 ? -13.843 -12.927 4.911 1.00 95.62 235 THR A C 1
ATOM 1886 O O . THR A 1 235 ? -13.240 -13.823 4.327 1.00 95.62 235 THR A O 1
ATOM 1889 N N . ASN A 1 236 ? -13.656 -11.636 4.623 1.00 94.75 236 ASN A N 1
ATOM 1890 C CA . ASN A 1 236 ? -12.802 -11.167 3.527 1.00 94.75 236 ASN A CA 1
ATOM 1891 C C . ASN A 1 236 ? -11.334 -11.586 3.709 1.00 94.75 236 ASN A C 1
ATOM 1893 O O . ASN A 1 236 ? -10.671 -11.959 2.748 1.00 94.75 236 ASN A O 1
ATOM 1897 N N . ILE A 1 237 ? -10.805 -11.544 4.938 1.00 94.88 237 ILE A N 1
ATOM 1898 C CA . ILE A 1 237 ? -9.440 -12.011 5.229 1.00 94.88 237 ILE A CA 1
ATOM 1899 C C . ILE A 1 237 ? -9.326 -13.511 4.953 1.00 94.88 237 ILE A C 1
ATOM 1901 O O . ILE A 1 237 ? -8.337 -13.958 4.378 1.00 94.88 237 ILE A O 1
ATOM 1905 N N . LYS A 1 238 ? -10.333 -14.296 5.346 1.00 95.88 238 LYS A N 1
ATOM 1906 C CA . LYS A 1 238 ? -10.357 -15.737 5.094 1.00 95.88 238 LYS A CA 1
ATOM 1907 C C . LYS A 1 238 ? -10.405 -16.046 3.594 1.00 95.88 238 LYS A C 1
ATOM 1909 O O . LYS A 1 238 ? -9.674 -16.928 3.152 1.00 95.88 238 LYS A O 1
ATOM 1914 N N . GLU A 1 239 ? -11.218 -15.317 2.834 1.00 95.50 239 GLU A N 1
ATOM 1915 C CA . GLU A 1 239 ? -11.266 -15.406 1.368 1.00 95.50 239 GLU A CA 1
ATOM 1916 C C . GLU A 1 239 ? -9.919 -15.014 0.743 1.00 95.50 239 GLU A C 1
ATOM 1918 O O . GLU A 1 239 ? -9.364 -15.783 -0.033 1.00 95.50 239 GLU A O 1
ATOM 1923 N N . GLY A 1 240 ? -9.307 -13.907 1.171 1.00 93.06 240 GLY A N 1
ATOM 1924 C CA . GLY A 1 240 ? -7.993 -13.487 0.673 1.00 93.06 240 GLY A CA 1
ATOM 1925 C C . GLY A 1 240 ? -6.862 -14.477 0.991 1.00 93.06 240 GLY A C 1
ATOM 1926 O O . GLY A 1 240 ? -5.973 -14.688 0.170 1.00 93.06 240 GLY A O 1
ATOM 1927 N N . ILE A 1 241 ? -6.893 -15.135 2.157 1.00 94.69 241 ILE A N 1
ATOM 1928 C CA . ILE A 1 241 ? -5.954 -16.224 2.484 1.00 94.69 241 ILE A CA 1
ATOM 1929 C C . ILE A 1 241 ? -6.166 -17.419 1.546 1.00 94.69 241 ILE A C 1
ATOM 1931 O O . ILE A 1 241 ? -5.194 -18.036 1.111 1.00 94.69 241 ILE A O 1
ATOM 1935 N N . GLN A 1 242 ? -7.420 -17.748 1.233 1.00 95.56 242 GLN A N 1
ATOM 1936 C CA . GLN A 1 242 ? -7.750 -18.828 0.309 1.00 95.56 242 GLN A CA 1
ATOM 1937 C C . GLN A 1 242 ? -7.241 -18.526 -1.109 1.00 95.56 242 GLN A C 1
ATOM 1939 O O . GLN A 1 242 ? -6.534 -19.353 -1.681 1.00 95.56 242 GLN A O 1
ATOM 1944 N N . GLU A 1 243 ? -7.496 -17.325 -1.631 1.00 94.88 243 GLU A N 1
ATOM 1945 C CA . GLU A 1 243 ? -6.991 -16.879 -2.938 1.00 94.88 243 GLU A CA 1
ATOM 1946 C C . GLU A 1 243 ? -5.456 -16.873 -2.997 1.00 94.88 243 GLU A C 1
ATOM 1948 O O . GLU A 1 243 ? -4.858 -17.260 -4.002 1.00 94.88 243 GLU A O 1
ATOM 1953 N N . LEU A 1 244 ? -4.789 -16.479 -1.907 1.00 95.38 244 LEU A N 1
ATOM 1954 C CA . LEU A 1 244 ? -3.328 -16.512 -1.823 1.00 95.38 244 LEU A CA 1
ATOM 1955 C C . LEU A 1 244 ? -2.785 -17.947 -1.858 1.00 95.38 244 LEU A C 1
ATOM 1957 O O . LEU A 1 244 ? -1.759 -18.207 -2.489 1.00 95.38 244 LEU A O 1
ATOM 1961 N N . ASN A 1 245 ? -3.467 -18.887 -1.202 1.00 95.19 245 ASN A N 1
ATOM 1962 C CA . ASN A 1 245 ? -3.106 -20.301 -1.263 1.00 95.19 245 ASN A CA 1
ATOM 1963 C C . ASN A 1 245 ? -3.290 -20.870 -2.675 1.00 95.19 245 ASN A C 1
ATOM 1965 O O . ASN A 1 245 ? -2.439 -21.632 -3.133 1.00 95.19 245 ASN A O 1
ATOM 1969 N N . GLU A 1 246 ? -4.346 -20.466 -3.382 1.00 94.94 246 GLU A N 1
ATOM 1970 C CA . GLU A 1 246 ? -4.565 -20.827 -4.787 1.00 94.94 246 GLU A CA 1
ATOM 1971 C C . GLU A 1 246 ? -3.473 -20.241 -5.692 1.00 94.94 246 GLU A C 1
ATOM 1973 O O . GLU A 1 246 ? -2.891 -20.964 -6.501 1.00 94.94 246 GLU A O 1
ATOM 1978 N N . CYS A 1 247 ? -3.093 -18.975 -5.493 1.00 93.44 247 CYS A N 1
ATOM 1979 C CA . CYS A 1 247 ? -1.959 -18.365 -6.193 1.00 93.44 247 CYS A CA 1
ATOM 1980 C C . CYS A 1 247 ? -0.645 -19.117 -5.937 1.00 93.44 247 CYS A C 1
ATOM 1982 O O . CYS A 1 247 ? 0.119 -19.354 -6.870 1.00 93.44 247 CYS A O 1
ATOM 1984 N N . ASN A 1 248 ? -0.378 -19.521 -4.692 1.00 94.06 248 ASN A N 1
ATOM 1985 C CA . ASN A 1 248 ? 0.809 -20.309 -4.356 1.00 94.06 248 ASN A CA 1
ATOM 1986 C C . ASN A 1 248 ? 0.797 -21.693 -5.018 1.00 94.06 248 ASN A C 1
ATOM 1988 O O . ASN A 1 248 ? 1.849 -22.169 -5.445 1.00 94.06 248 ASN A O 1
ATOM 1992 N N . ALA A 1 249 ? -0.368 -22.338 -5.123 1.00 95.06 249 ALA A N 1
ATOM 1993 C CA . ALA A 1 249 ? -0.500 -23.607 -5.833 1.00 95.06 249 ALA A CA 1
ATOM 1994 C C . ALA A 1 249 ? -0.189 -23.442 -7.329 1.00 95.06 249 ALA A C 1
ATOM 1996 O O . ALA A 1 249 ? 0.631 -24.189 -7.862 1.00 95.06 249 ALA A O 1
ATOM 1997 N N . LEU A 1 250 ? -0.749 -22.410 -7.971 1.00 95.44 250 LEU A N 1
ATOM 1998 C CA . LEU A 1 250 ? -0.468 -22.084 -9.373 1.00 95.44 250 LEU A CA 1
ATOM 1999 C C . LEU A 1 250 ? 1.009 -21.744 -9.605 1.00 95.44 250 LEU A C 1
ATOM 2001 O O . LEU A 1 250 ? 1.598 -22.182 -10.589 1.00 95.44 250 LEU A O 1
ATOM 2005 N N . LEU A 1 251 ? 1.640 -21.000 -8.693 1.00 94.88 251 LEU A N 1
ATOM 2006 C CA . LEU A 1 251 ? 3.070 -20.701 -8.776 1.00 94.88 251 LEU A CA 1
ATOM 2007 C C . LEU A 1 251 ? 3.912 -21.983 -8.714 1.00 94.88 251 LEU A C 1
ATOM 2009 O O . LEU A 1 251 ? 4.904 -22.107 -9.433 1.00 94.88 251 LEU A O 1
ATOM 2013 N N . ARG A 1 252 ? 3.501 -22.954 -7.888 1.00 94.19 252 ARG A N 1
ATOM 2014 C CA . ARG A 1 252 ? 4.161 -24.258 -7.824 1.00 94.19 252 ARG A CA 1
ATOM 2015 C C . ARG A 1 252 ? 4.016 -25.014 -9.143 1.00 94.19 252 ARG A C 1
ATOM 2017 O O . ARG A 1 252 ? 5.023 -25.484 -9.660 1.00 94.19 252 ARG A O 1
ATOM 2024 N N . GLU A 1 253 ? 2.820 -25.056 -9.726 1.00 95.12 253 GLU A N 1
ATOM 2025 C CA . GLU A 1 253 ? 2.593 -25.676 -11.041 1.00 95.12 253 GLU A CA 1
ATOM 2026 C C . GLU A 1 253 ? 3.429 -25.021 -12.149 1.00 95.12 253 GLU A C 1
ATOM 2028 O O . GLU A 1 253 ? 4.019 -25.721 -12.968 1.00 95.12 253 GLU A O 1
ATOM 2033 N N . ILE A 1 254 ? 3.544 -23.688 -12.152 1.00 93.44 254 ILE A N 1
ATOM 2034 C CA . ILE A 1 254 ? 4.406 -22.966 -13.100 1.00 93.44 254 ILE A CA 1
ATOM 2035 C C . ILE A 1 254 ? 5.870 -23.355 -12.894 1.00 93.44 254 ILE A C 1
ATOM 2037 O O . ILE A 1 254 ? 6.560 -23.629 -13.871 1.00 93.44 254 ILE A O 1
ATOM 2041 N N . SER A 1 255 ? 6.342 -23.427 -11.647 1.00 92.88 255 SER A N 1
ATOM 2042 C CA . SER A 1 255 ? 7.721 -23.843 -11.370 1.00 92.88 255 SER A CA 1
ATOM 2043 C C . SER A 1 255 ? 7.988 -25.291 -11.802 1.00 92.88 255 SER A C 1
ATOM 2045 O O . SER A 1 255 ? 9.027 -25.579 -12.390 1.00 92.88 255 SER A O 1
ATOM 2047 N N . GLU A 1 256 ? 7.031 -26.201 -11.598 1.00 94.38 256 GLU A N 1
ATOM 2048 C CA . GLU A 1 256 ? 7.109 -27.581 -12.082 1.00 94.38 256 GLU A CA 1
ATOM 2049 C C . GLU A 1 256 ? 7.156 -27.606 -13.623 1.00 94.38 256 GLU A C 1
ATOM 2051 O O . GLU A 1 256 ? 8.033 -28.249 -14.203 1.00 94.38 256 GLU A O 1
ATOM 2056 N N . ALA A 1 257 ? 6.301 -26.837 -14.303 1.00 91.94 257 ALA A N 1
ATOM 2057 C CA . ALA A 1 257 ? 6.315 -26.710 -15.760 1.00 91.94 257 ALA A CA 1
ATOM 2058 C C . ALA A 1 257 ? 7.629 -26.111 -16.296 1.00 91.94 257 ALA A C 1
ATOM 2060 O O . ALA A 1 257 ? 8.154 -26.599 -17.297 1.00 91.94 257 ALA A O 1
ATOM 2061 N N . GLU A 1 258 ? 8.197 -25.112 -15.617 1.00 92.56 258 GLU A N 1
ATOM 2062 C CA . GLU A 1 258 ? 9.489 -24.511 -15.962 1.00 92.56 258 GLU A CA 1
ATOM 2063 C C . GLU A 1 258 ? 10.625 -25.530 -15.817 1.00 92.56 258 GLU A C 1
ATOM 2065 O O . GLU A 1 258 ? 11.463 -25.651 -16.710 1.00 92.56 258 GLU A O 1
ATOM 2070 N N . THR A 1 259 ? 10.633 -26.328 -14.742 1.00 92.44 259 THR A N 1
ATOM 2071 C CA . THR A 1 259 ? 11.637 -27.394 -14.580 1.00 92.44 259 THR A CA 1
ATOM 2072 C C . THR A 1 259 ? 11.539 -28.458 -15.674 1.00 92.44 259 THR A C 1
ATOM 2074 O O . THR A 1 259 ? 12.568 -28.908 -16.185 1.00 92.44 259 THR A O 1
ATOM 2077 N N . ILE A 1 260 ? 10.321 -28.821 -16.089 1.00 91.88 260 ILE A N 1
ATOM 2078 C CA . ILE A 1 260 ? 10.089 -29.756 -17.197 1.00 91.88 260 ILE A CA 1
ATOM 2079 C C . ILE A 1 260 ? 10.565 -29.140 -18.516 1.00 91.88 260 ILE A C 1
ATOM 2081 O O . ILE A 1 260 ? 11.273 -29.799 -19.276 1.00 91.88 260 ILE A O 1
ATOM 2085 N N . GLU A 1 261 ? 10.234 -27.877 -18.790 1.00 89.44 261 GLU A N 1
ATOM 2086 C CA . GLU A 1 261 ? 10.686 -27.181 -19.995 1.00 89.44 261 GLU A CA 1
ATOM 2087 C C . GLU A 1 261 ? 12.216 -27.083 -20.048 1.00 89.44 261 GLU A C 1
ATOM 2089 O O . GLU A 1 261 ? 12.821 -27.391 -21.078 1.00 89.44 261 GLU A O 1
ATOM 2094 N N . ALA A 1 262 ? 12.856 -26.697 -18.942 1.00 87.75 262 ALA A N 1
ATOM 2095 C CA . ALA A 1 262 ? 14.308 -26.633 -18.837 1.00 87.75 262 ALA A CA 1
ATOM 2096 C C . ALA A 1 262 ? 14.948 -28.004 -19.106 1.00 87.75 262 ALA A C 1
ATOM 2098 O O . ALA A 1 262 ? 15.901 -28.093 -19.881 1.00 87.75 262 ALA A O 1
ATOM 2099 N N . SER A 1 263 ? 14.387 -29.081 -18.544 1.00 86.25 263 SER A N 1
ATOM 2100 C CA . SER A 1 263 ? 14.840 -30.454 -18.797 1.00 86.25 263 SER A CA 1
ATOM 2101 C C . SER A 1 263 ? 14.691 -30.856 -20.271 1.00 86.25 263 SER A C 1
ATOM 2103 O O . SER A 1 263 ? 15.644 -31.360 -20.868 1.00 86.25 263 SER A O 1
ATOM 2105 N N . LEU A 1 264 ? 13.547 -30.558 -20.897 1.00 87.69 264 LEU A N 1
ATOM 2106 C CA . LEU A 1 264 ? 13.309 -30.829 -22.319 1.00 87.69 264 LEU A CA 1
ATOM 2107 C C . LEU A 1 264 ? 14.260 -30.038 -23.228 1.00 87.69 264 LEU A C 1
ATOM 2109 O O . LEU A 1 264 ? 14.743 -30.562 -24.234 1.00 87.69 264 LEU A O 1
ATOM 2113 N N . ARG A 1 265 ? 14.560 -28.779 -22.885 1.00 84.38 265 ARG A N 1
ATOM 2114 C CA . ARG A 1 265 ? 15.534 -27.960 -23.620 1.00 84.38 265 ARG A CA 1
ATOM 2115 C C . ARG A 1 265 ? 16.944 -28.542 -23.528 1.00 84.38 265 ARG A C 1
ATOM 2117 O O . ARG A 1 265 ? 17.623 -28.579 -24.550 1.00 84.38 265 ARG A O 1
ATOM 2124 N N . ILE A 1 266 ? 17.363 -29.025 -22.356 1.00 82.50 266 ILE A N 1
ATOM 2125 C CA . ILE A 1 266 ? 18.666 -29.688 -22.177 1.00 82.50 266 ILE A CA 1
ATOM 2126 C C . ILE A 1 266 ? 18.739 -30.961 -23.032 1.00 82.50 266 ILE A C 1
ATOM 2128 O O . ILE A 1 266 ? 19.673 -31.113 -23.816 1.00 82.50 266 ILE A O 1
ATOM 2132 N N . GLN A 1 267 ? 17.713 -31.817 -22.987 1.00 73.06 267 GLN A N 1
ATOM 2133 C CA . GLN A 1 267 ? 17.668 -33.053 -23.780 1.00 73.06 267 GLN A CA 1
ATOM 2134 C C . GLN A 1 267 ? 17.738 -32.793 -25.298 1.00 73.06 267 GLN A C 1
ATOM 2136 O O . GLN A 1 267 ? 18.361 -33.548 -26.047 1.00 73.06 267 GLN A O 1
ATOM 2141 N N . LYS A 1 268 ? 17.118 -31.704 -25.770 1.00 73.88 268 LYS A N 1
ATOM 2142 C CA . LYS A 1 268 ? 17.180 -31.290 -27.179 1.00 73.88 268 LYS A CA 1
ATOM 2143 C C . LYS A 1 268 ? 18.577 -30.822 -27.605 1.00 73.88 268 LYS A C 1
ATOM 2145 O O . LYS A 1 268 ? 18.916 -30.949 -28.776 1.00 73.88 268 LYS A O 1
ATOM 2150 N N . ILE A 1 269 ? 19.373 -30.269 -26.690 1.00 69.88 269 ILE A N 1
ATOM 2151 C CA . ILE A 1 269 ? 20.751 -29.839 -26.974 1.00 69.88 269 ILE A CA 1
ATOM 2152 C C . ILE A 1 269 ? 21.695 -31.049 -27.042 1.00 69.88 269 ILE A C 1
ATOM 2154 O O . ILE A 1 269 ? 22.609 -31.044 -27.853 1.00 69.88 269 ILE A O 1
ATOM 2158 N N . GLU A 1 270 ? 21.455 -32.100 -26.256 1.00 61.81 270 GLU A N 1
ATOM 2159 C CA . GLU A 1 270 ? 22.280 -33.324 -26.249 1.00 61.81 270 GLU A CA 1
ATOM 2160 C C . GLU A 1 270 ? 22.044 -34.257 -27.453 1.00 61.81 270 GLU A C 1
ATOM 2162 O O . GLU A 1 270 ? 22.811 -35.191 -27.675 1.00 61.81 270 GLU A O 1
ATOM 2167 N N . THR A 1 271 ? 20.979 -34.032 -28.228 1.00 54.31 271 THR A N 1
ATOM 2168 C CA . THR A 1 271 ? 20.607 -34.851 -29.399 1.00 54.31 271 THR A CA 1
ATOM 2169 C C . THR A 1 271 ? 21.018 -34.241 -30.747 1.00 54.31 271 THR A C 1
ATOM 2171 O O . THR A 1 271 ? 20.691 -34.811 -31.791 1.00 54.31 271 THR A O 1
ATOM 2174 N N . ILE A 1 272 ? 21.742 -33.116 -30.732 1.00 46.03 272 ILE A N 1
ATOM 2175 C CA . ILE A 1 272 ? 22.355 -32.452 -31.899 1.00 46.03 272 ILE A CA 1
ATOM 2176 C C . ILE A 1 272 ? 23.870 -32.643 -31.830 1.00 46.03 272 ILE A C 1
ATOM 2178 O O . ILE A 1 272 ? 24.458 -32.959 -32.888 1.00 46.03 272 ILE A O 1
#

Mean predicted aligned error: 22.8 Å

Radius of gyration: 50.0 Å; Cα contacts (8 Å, |Δi|>4): 7; chains: 1; bounding box: 118×70×143 Å

Solvent-accessible surface area (backbone atoms only — not comparable to full-atom values): 16870 Å² total; per-residue (Å²): 132,90,84,88,84,87,83,88,81,90,81,88,79,82,82,79,85,78,82,78,82,77,75,80,83,78,80,77,80,76,76,84,74,84,74,81,81,77,84,77,90,78,89,87,79,93,77,85,82,80,84,83,83,76,88,76,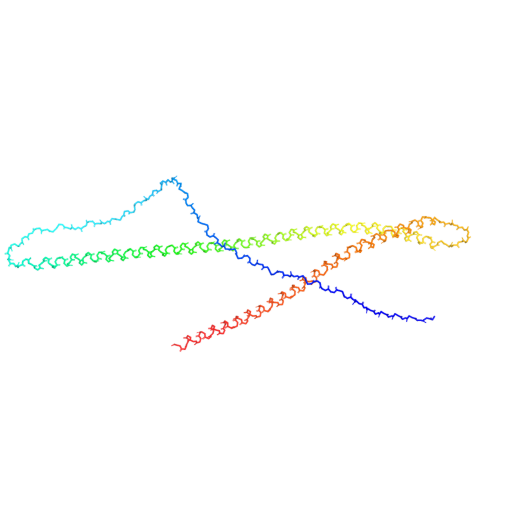83,89,81,81,79,89,77,78,93,76,90,81,80,92,74,94,70,82,85,74,60,63,61,56,55,53,48,51,52,51,53,51,52,51,50,52,51,50,52,50,51,51,54,51,49,52,52,51,51,54,51,50,49,54,51,52,52,49,53,51,48,55,53,48,52,54,49,52,54,52,51,50,53,50,52,54,50,51,52,51,51,52,52,52,52,50,50,51,54,48,49,54,51,50,53,50,52,51,50,52,52,51,53,52,50,54,52,48,54,52,49,49,53,52,50,52,51,49,52,51,53,51,49,56,61,68,71,51,78,86,55,89,94,60,90,84,65,68,61,65,56,56,50,51,51,50,51,51,52,50,53,52,51,52,51,51,50,53,50,45,65,64,46,48,58,55,53,48,54,50,53,50,51,51,50,53,50,52,48,53,50,52,51,52,53,51,55,50,52,52,52,52,51,52,51,48,54,50,52,52,50,50,55,50,50,53,50,53,53,52,56,59,61,77,75,109

Sequence (272 aa):
MQSVSNNSNDKTAMPNGKRFNIKPIKVVQKQLSMSRLTVQKHKAESLKFAPTQTNLSKSHEAVSQKALQDTYIPAENHNLDDEIVMLNARLTQWCFINAKAERAFECQKRTAEAQLLDAWELLVEKQEELSKMSRKFTLEKEIIFLNTTLKLQQNILLQINEHFEIFKKYYISFASSLASTTMTMPIANLIIGELGQLKDEIITCSLVAEDVLRKWDMESPLIHDVAFSMYVLCTNIKEGIQELNECNALLREISEAETIEASLRIQKIETI